Protein AF-A0A2Z5U7H8-F1 (afdb_monomer_lite)

Structure (mmCIF, N/CA/C/O backbone):
data_AF-A0A2Z5U7H8-F1
#
_entry.id   AF-A0A2Z5U7H8-F1
#
loop_
_atom_site.group_PDB
_atom_site.id
_atom_site.type_symbol
_atom_site.label_atom_id
_atom_site.label_alt_id
_atom_site.label_comp_id
_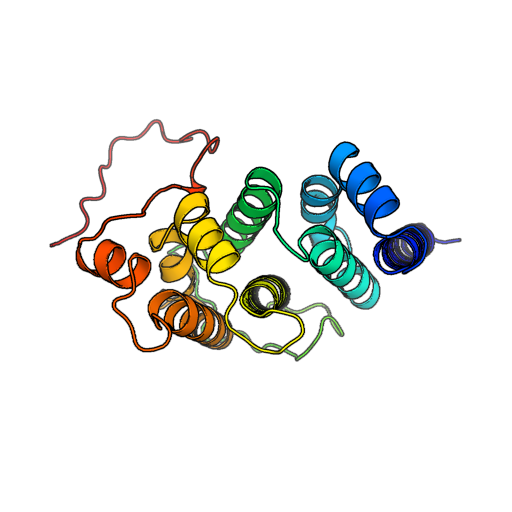atom_site.label_asym_id
_atom_site.label_entity_id
_atom_site.label_seq_id
_atom_site.pdbx_PDB_ins_code
_atom_site.Cartn_x
_atom_site.Cartn_y
_atom_site.Cartn_z
_atom_site.occupancy
_atom_site.B_iso_or_equiv
_atom_site.auth_seq_id
_atom_site.auth_comp_id
_atom_site.auth_asym_id
_atom_site.auth_atom_id
_atom_site.pdbx_PDB_model_num
ATOM 1 N N . GLY A 1 1 ? 0.180 -31.489 11.192 1.00 48.88 1 GLY A N 1
ATOM 2 C CA . GLY A 1 1 ? 0.377 -30.114 11.692 1.00 48.88 1 GLY A CA 1
ATOM 3 C C . GLY A 1 1 ? -0.939 -29.374 11.606 1.00 48.88 1 GLY A C 1
ATOM 4 O O . GLY A 1 1 ? -1.705 -29.674 10.700 1.00 48.88 1 GLY A O 1
ATOM 5 N N . ALA A 1 2 ? -1.238 -28.482 12.553 1.00 53.25 2 ALA A N 1
ATOM 6 C CA . ALA A 1 2 ? -2.480 -27.707 12.525 1.00 53.25 2 ALA A CA 1
ATOM 7 C C . ALA A 1 2 ? -2.586 -26.875 11.220 1.00 53.25 2 ALA A C 1
ATOM 9 O O . ALA A 1 2 ? -1.551 -26.410 10.733 1.00 53.25 2 ALA A O 1
ATOM 10 N N . PRO A 1 3 ? -3.795 -26.661 10.661 1.00 67.38 3 PRO A N 1
ATOM 11 C CA . PRO A 1 3 ? -4.000 -25.986 9.369 1.00 67.38 3 PRO A CA 1
ATOM 12 C C . PRO A 1 3 ? -3.329 -24.605 9.257 1.00 67.38 3 PRO A C 1
ATOM 14 O O . PRO A 1 3 ? -2.848 -24.225 8.192 1.00 67.38 3 PRO A O 1
ATOM 17 N N . SER A 1 4 ? -3.233 -23.877 10.374 1.00 68.75 4 SER A N 1
ATOM 18 C CA . SER A 1 4 ? -2.600 -22.556 10.470 1.00 68.75 4 SER A CA 1
ATOM 19 C C . SER A 1 4 ? -1.074 -22.574 10.317 1.00 68.75 4 SER A C 1
ATOM 21 O O . SER A 1 4 ? -0.493 -21.597 9.853 1.00 68.75 4 SER A O 1
ATOM 23 N N . GLY A 1 5 ? -0.407 -23.678 10.664 1.00 79.88 5 GLY A N 1
ATOM 24 C CA . GLY A 1 5 ? 1.035 -23.823 10.446 1.00 79.88 5 GLY A CA 1
ATOM 25 C C . GLY A 1 5 ? 1.376 -24.000 8.967 1.00 79.88 5 GLY A C 1
ATOM 26 O O . GLY A 1 5 ? 2.357 -23.442 8.487 1.00 79.88 5 GLY A O 1
ATOM 27 N N . LEU A 1 6 ? 0.526 -24.720 8.227 1.00 89.19 6 LEU A N 1
ATOM 28 C CA . LEU A 1 6 ? 0.748 -25.016 6.812 1.00 89.19 6 LEU A CA 1
ATOM 29 C C . LEU A 1 6 ? 0.673 -23.757 5.938 1.00 89.19 6 LEU A C 1
ATOM 31 O O . LEU A 1 6 ? 1.528 -23.555 5.079 1.00 89.19 6 LEU A O 1
ATOM 35 N N . ILE A 1 7 ? -0.323 -22.895 6.175 1.00 92.31 7 ILE A N 1
ATOM 36 C CA . ILE A 1 7 ? -0.476 -21.646 5.415 1.00 92.31 7 ILE A CA 1
ATOM 37 C C . ILE A 1 7 ? 0.700 -20.694 5.647 1.00 92.31 7 ILE A C 1
ATOM 39 O O . ILE A 1 7 ? 1.182 -20.081 4.698 1.00 92.31 7 ILE A O 1
ATOM 43 N N . LYS A 1 8 ? 1.216 -20.621 6.881 1.00 94.19 8 LYS A N 1
ATOM 44 C CA . LYS A 1 8 ? 2.387 -19.804 7.197 1.00 94.19 8 LYS A CA 1
ATOM 45 C C . LYS A 1 8 ? 3.619 -20.287 6.435 1.00 94.19 8 LYS A C 1
ATOM 47 O O . LYS A 1 8 ? 4.217 -19.489 5.723 1.00 94.19 8 LYS A O 1
ATOM 52 N N . SER A 1 9 ? 3.933 -21.581 6.503 1.00 96.25 9 SER A N 1
ATOM 53 C CA . SER A 1 9 ? 5.086 -22.146 5.791 1.00 96.25 9 SER A CA 1
ATOM 54 C C . SER A 1 9 ? 4.986 -21.979 4.273 1.00 96.25 9 SER A C 1
ATOM 56 O O . SER A 1 9 ? 5.987 -21.693 3.622 1.00 96.25 9 SER A O 1
ATOM 58 N N . LEU A 1 10 ? 3.783 -22.099 3.698 1.00 96.44 10 LEU A N 1
ATOM 59 C CA . LEU A 1 10 ? 3.568 -21.828 2.274 1.00 96.44 10 LEU A CA 1
ATOM 60 C C . LEU A 1 10 ? 3.876 -20.366 1.922 1.00 96.44 10 LEU A C 1
ATOM 62 O O . LEU A 1 10 ? 4.582 -20.104 0.951 1.00 96.44 10 LEU A O 1
ATOM 66 N N . LEU A 1 11 ? 3.350 -19.414 2.696 1.00 97.81 11 LEU A N 1
ATOM 67 C CA . LEU A 1 11 ? 3.577 -17.987 2.461 1.00 97.81 11 LEU A CA 1
ATOM 68 C C . LEU A 1 11 ? 5.051 -17.603 2.642 1.00 97.81 11 LEU A C 1
ATOM 70 O O . LEU A 1 11 ? 5.564 -16.807 1.860 1.00 97.81 11 LEU A O 1
ATOM 74 N N . GLU A 1 12 ? 5.733 -18.185 3.631 1.00 97.75 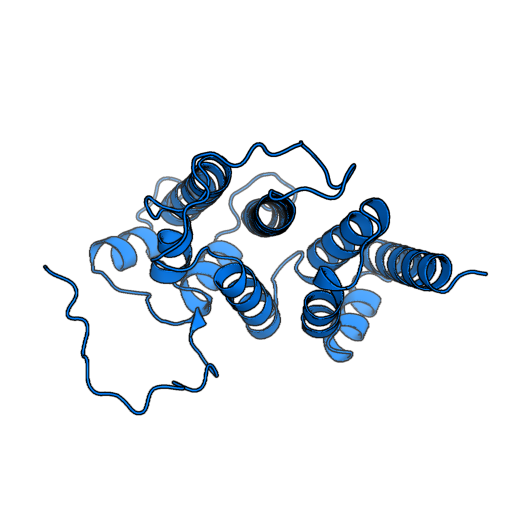12 GLU A N 1
ATOM 75 C CA . GLU A 1 12 ? 7.167 -17.981 3.867 1.00 97.75 12 GLU A CA 1
ATOM 76 C C . GLU A 1 12 ? 7.991 -18.476 2.678 1.00 97.75 12 GLU A C 1
ATOM 78 O O . GLU A 1 12 ? 8.839 -17.744 2.175 1.00 97.75 12 GLU A O 1
ATOM 83 N N . HIS A 1 13 ? 7.678 -19.665 2.163 1.00 97.38 13 HIS A N 1
ATOM 84 C CA . HIS A 1 13 ? 8.358 -20.210 0.993 1.00 97.38 13 HIS A CA 1
ATOM 85 C C . HIS A 1 13 ? 8.106 -19.380 -0.278 1.00 97.38 13 HIS A C 1
ATOM 87 O O . HIS A 1 13 ? 9.023 -19.107 -1.051 1.00 97.38 13 HIS A O 1
ATOM 93 N N . LEU A 1 14 ? 6.871 -18.915 -0.496 1.00 97.81 14 LEU A N 1
ATOM 94 C CA . LEU A 1 14 ? 6.569 -18.010 -1.610 1.00 97.81 14 LEU A CA 1
ATOM 95 C C . LEU A 1 14 ? 7.320 -16.678 -1.478 1.00 97.81 14 LEU A C 1
ATOM 97 O O . LEU A 1 14 ? 7.793 -16.142 -2.478 1.00 97.81 14 LEU A O 1
ATOM 101 N N . LEU A 1 15 ? 7.449 -16.144 -0.262 1.00 98.00 15 LEU A N 1
ATOM 102 C CA . LEU A 1 15 ? 8.212 -14.924 -0.003 1.00 98.00 15 LEU A CA 1
ATOM 103 C C . LEU A 1 15 ? 9.710 -15.118 -0.260 1.00 98.00 15 LEU A C 1
ATOM 105 O O . LEU A 1 15 ? 10.340 -14.246 -0.862 1.00 98.00 15 LEU A O 1
ATOM 109 N N . GLU A 1 16 ? 10.268 -16.256 0.143 1.00 97.56 16 GLU A N 1
ATOM 110 C CA . GLU A 1 16 ? 11.649 -16.640 -0.157 1.00 97.56 16 GLU A CA 1
ATOM 111 C C . GLU A 1 16 ? 11.887 -16.643 -1.673 1.00 97.56 16 GLU A C 1
ATOM 113 O O . GLU A 1 16 ? 12.731 -15.896 -2.165 1.00 97.56 16 GLU A O 1
ATOM 118 N N . LEU A 1 17 ? 11.052 -17.348 -2.442 1.00 96.94 17 LEU A N 1
ATOM 119 C CA . LEU A 1 17 ? 11.132 -17.368 -3.908 1.00 96.94 17 LEU A CA 1
ATOM 120 C C . LEU A 1 17 ? 10.966 -15.974 -4.542 1.00 96.94 17 LEU A C 1
ATOM 122 O O . LEU A 1 17 ? 11.599 -15.665 -5.553 1.00 96.94 17 LEU A O 1
ATOM 126 N N . ALA A 1 18 ? 10.112 -15.118 -3.974 1.00 95.06 18 ALA A N 1
ATOM 127 C CA . ALA A 1 18 ? 9.868 -13.760 -4.469 1.00 95.06 18 ALA A CA 1
ATOM 128 C C . ALA A 1 18 ? 11.036 -12.790 -4.198 1.00 95.06 18 ALA A C 1
ATOM 130 O O . ALA A 1 18 ? 11.143 -11.741 -4.849 1.00 95.06 18 ALA A O 1
ATOM 131 N N . THR A 1 19 ? 11.897 -13.118 -3.233 1.00 93.81 19 THR A N 1
ATOM 132 C CA . THR A 1 19 ? 13.036 -12.294 -2.802 1.00 93.81 19 THR A CA 1
ATOM 133 C C . THR A 1 19 ? 14.392 -12.882 -3.199 1.00 93.81 19 THR A C 1
ATOM 135 O O . THR A 1 19 ? 15.379 -12.145 -3.225 1.00 93.81 19 THR A O 1
ATOM 138 N N . GLU A 1 20 ? 14.432 -14.151 -3.610 1.00 92.94 20 GLU A N 1
ATOM 139 C CA . GLU A 1 20 ? 15.608 -14.842 -4.135 1.00 92.94 20 GLU A CA 1
ATOM 140 C C . GLU A 1 20 ? 16.181 -14.130 -5.368 1.00 92.94 20 GLU A C 1
ATOM 142 O O . GLU A 1 20 ? 15.517 -13.984 -6.393 1.00 92.94 20 GLU A O 1
ATOM 147 N N . THR A 1 21 ? 17.443 -13.705 -5.301 1.00 87.25 21 THR A N 1
ATOM 148 C CA . THR A 1 21 ? 18.069 -12.862 -6.333 1.00 87.25 21 THR A CA 1
ATOM 149 C C . THR A 1 21 ? 18.317 -13.586 -7.655 1.00 87.25 21 THR A C 1
ATOM 151 O O . THR A 1 21 ? 18.164 -12.967 -8.708 1.00 87.25 21 THR A O 1
ATOM 154 N N . ALA A 1 22 ? 18.661 -14.877 -7.621 1.00 92.31 22 ALA A N 1
ATOM 155 C CA . ALA A 1 22 ? 19.047 -15.653 -8.802 1.00 92.31 22 ALA A CA 1
ATOM 156 C C . ALA A 1 22 ? 17.902 -15.804 -9.818 1.00 92.31 22 ALA A C 1
ATOM 158 O O . ALA A 1 22 ? 18.111 -15.663 -11.024 1.00 92.31 22 ALA A O 1
ATOM 159 N N . HIS A 1 23 ? 16.680 -16.032 -9.329 1.00 92.19 23 HIS A N 1
ATOM 160 C CA . HIS A 1 23 ? 15.508 -16.316 -10.162 1.00 92.19 23 HIS A CA 1
ATOM 161 C C . HIS A 1 23 ? 14.352 -15.328 -9.958 1.00 92.19 23 HIS A C 1
ATOM 163 O O . HIS A 1 23 ? 13.261 -15.532 -10.495 1.00 92.19 23 HIS A O 1
ATOM 169 N N . ARG A 1 24 ? 14.597 -14.205 -9.265 1.00 91.44 24 ARG A N 1
ATOM 170 C CA . ARG A 1 24 ? 13.575 -13.231 -8.849 1.00 91.44 24 ARG A CA 1
ATOM 171 C C . ARG A 1 24 ? 12.579 -12.866 -9.942 1.00 91.44 24 ARG A C 1
ATOM 173 O O . ARG A 1 24 ? 11.371 -12.943 -9.747 1.00 91.44 24 ARG A O 1
ATOM 180 N N . THR A 1 25 ? 13.081 -12.448 -11.102 1.00 92.25 25 THR A N 1
ATOM 181 C CA . THR A 1 25 ? 12.243 -11.967 -12.209 1.00 92.25 25 THR A CA 1
ATOM 182 C C . THR A 1 25 ? 11.327 -13.069 -12.739 1.00 92.25 25 THR A C 1
ATOM 184 O O . THR A 1 25 ? 10.160 -12.807 -13.031 1.00 92.25 25 THR A O 1
ATOM 187 N N . HIS A 1 26 ? 11.836 -14.299 -12.836 1.00 95.06 26 HIS A N 1
ATOM 188 C CA . HIS A 1 26 ? 11.067 -15.459 -13.280 1.00 95.06 26 HIS A CA 1
ATOM 189 C C . HIS A 1 26 ? 10.011 -15.860 -12.242 1.00 95.06 26 HIS A C 1
ATOM 191 O O . HIS A 1 26 ? 8.842 -16.028 -12.592 1.00 95.06 26 HIS A O 1
ATOM 197 N N . ASN A 1 27 ? 10.395 -15.924 -10.965 1.00 96.06 27 ASN A N 1
ATOM 198 C CA . ASN A 1 27 ? 9.498 -16.277 -9.865 1.00 96.06 27 ASN A CA 1
ATOM 199 C C . ASN A 1 27 ? 8.358 -15.258 -9.737 1.00 96.06 27 ASN A C 1
ATOM 201 O O . ASN A 1 27 ? 7.186 -15.631 -9.752 1.00 96.06 27 ASN A O 1
ATOM 205 N N . LEU A 1 28 ? 8.681 -13.958 -9.719 1.00 95.31 28 LEU A N 1
ATOM 206 C CA . LEU A 1 28 ? 7.682 -12.890 -9.660 1.00 95.31 28 LEU A CA 1
ATOM 207 C C . LEU A 1 28 ? 6.757 -12.897 -10.880 1.00 95.31 28 LEU A C 1
ATOM 209 O O . LEU A 1 28 ? 5.556 -12.684 -10.720 1.00 95.31 28 LEU A O 1
ATOM 213 N N . ARG A 1 29 ? 7.277 -13.147 -12.091 1.00 94.62 29 ARG A N 1
ATOM 214 C CA . ARG A 1 29 ? 6.441 -13.290 -13.294 1.00 94.62 29 ARG A CA 1
ATOM 215 C C . ARG A 1 29 ? 5.454 -14.447 -13.131 1.00 94.62 29 ARG A C 1
ATOM 217 O O . ARG A 1 29 ? 4.258 -14.228 -13.290 1.00 94.62 29 ARG A O 1
ATOM 224 N N . THR A 1 30 ? 5.936 -15.625 -12.748 1.00 96.50 30 THR A N 1
ATOM 225 C CA . THR A 1 30 ? 5.100 -16.821 -12.564 1.00 96.50 30 THR A CA 1
ATOM 226 C C . THR A 1 30 ? 4.022 -16.588 -11.503 1.00 96.50 30 THR A C 1
ATOM 228 O O . THR A 1 30 ? 2.842 -16.830 -11.735 1.00 96.50 30 THR A O 1
ATOM 231 N N . MET A 1 31 ? 4.381 -16.020 -10.351 1.00 97.12 31 MET A N 1
ATOM 232 C CA . MET A 1 31 ? 3.426 -15.688 -9.286 1.00 97.12 31 MET A CA 1
ATOM 233 C C . MET A 1 31 ? 2.369 -14.664 -9.726 1.00 97.12 31 MET A C 1
ATOM 235 O O . MET A 1 31 ? 1.198 -14.742 -9.346 1.00 97.12 31 MET A O 1
ATOM 239 N N . ARG A 1 32 ? 2.768 -13.696 -10.553 1.00 94.19 32 ARG A N 1
ATOM 240 C CA . ARG A 1 32 ? 1.864 -12.714 -11.158 1.00 94.19 32 ARG A CA 1
ATOM 241 C C . ARG A 1 32 ? 0.907 -13.374 -12.156 1.00 94.19 32 ARG A C 1
ATOM 243 O O . ARG A 1 32 ? -0.281 -13.042 -12.153 1.00 94.19 32 ARG A O 1
ATOM 250 N N . GLU A 1 33 ? 1.379 -14.304 -12.981 1.00 95.38 33 GLU A N 1
ATOM 251 C CA . GLU A 1 33 ? 0.549 -15.105 -13.899 1.00 95.38 33 GLU A CA 1
ATOM 252 C C . GLU A 1 33 ? -0.442 -15.996 -13.139 1.00 95.38 33 GLU A C 1
ATOM 254 O O . GLU A 1 33 ? -1.605 -16.090 -13.518 1.00 95.38 33 GLU A O 1
ATOM 259 N N . LEU A 1 34 ? -0.031 -16.533 -11.987 1.00 96.69 34 LEU A N 1
ATOM 260 C CA . LEU A 1 34 ? -0.895 -17.268 -11.058 1.00 96.69 34 LEU A CA 1
ATOM 261 C C . LEU A 1 34 ? -1.875 -16.379 -10.272 1.00 96.69 34 LEU A C 1
ATOM 263 O O . LEU A 1 34 ? -2.633 -16.899 -9.447 1.00 96.69 34 LEU A O 1
ATOM 267 N N . GLN A 1 35 ? -1.877 -15.063 -10.513 1.00 96.50 35 GLN A N 1
ATOM 268 C CA . GLN A 1 35 ? -2.748 -14.081 -9.860 1.00 96.50 35 GLN A CA 1
ATOM 269 C C . GLN A 1 35 ? -2.648 -14.116 -8.327 1.00 96.50 35 GLN A C 1
ATOM 271 O O . GLN A 1 35 ? -3.659 -14.100 -7.626 1.00 96.50 35 GLN A O 1
ATOM 276 N N . LEU A 1 36 ? -1.428 -14.179 -7.780 1.00 97.56 36 LEU A N 1
ATOM 277 C CA . LEU A 1 36 ? -1.268 -14.256 -6.326 1.00 97.56 36 LEU A CA 1
ATOM 278 C C . LEU A 1 36 ? -1.758 -13.005 -5.587 1.00 97.56 36 LEU A C 1
ATOM 280 O O . LEU A 1 36 ? -2.331 -13.157 -4.519 1.00 97.56 36 LEU A O 1
ATOM 284 N N . VAL A 1 37 ? -1.614 -11.793 -6.135 1.00 97.44 37 VAL A N 1
ATOM 285 C CA . VAL A 1 37 ? -2.067 -10.560 -5.456 1.00 97.44 37 VAL A CA 1
ATOM 286 C C . VAL A 1 37 ? -3.550 -10.620 -5.046 1.00 97.44 37 VAL A C 1
ATOM 288 O O . VAL A 1 37 ? -3.814 -10.559 -3.845 1.00 97.44 37 VAL A O 1
ATOM 291 N N . PRO A 1 38 ? -4.525 -10.810 -5.958 1.00 96.25 38 PRO A N 1
ATOM 292 C CA . PRO A 1 38 ? -5.933 -10.893 -5.563 1.00 96.25 38 PRO A CA 1
ATOM 293 C C . PRO A 1 38 ? -6.231 -12.087 -4.642 1.00 96.25 38 PRO A C 1
ATOM 295 O O . PRO A 1 38 ? -7.040 -11.960 -3.728 1.00 96.25 38 PRO A O 1
ATOM 298 N N . LYS A 1 39 ? -5.544 -13.227 -4.813 1.00 97.31 39 LYS A N 1
ATOM 299 C CA . LYS A 1 39 ? -5.708 -14.399 -3.932 1.00 97.31 39 LYS A CA 1
ATOM 300 C C . LYS A 1 39 ? -5.241 -14.126 -2.501 1.00 97.31 39 LYS A C 1
ATOM 302 O O . LYS A 1 39 ? -5.901 -14.550 -1.560 1.00 97.31 39 LYS A O 1
ATOM 307 N N . LEU A 1 40 ? -4.127 -13.414 -2.334 1.00 97.88 40 LEU A N 1
ATOM 308 C CA . LEU A 1 40 ? -3.602 -13.029 -1.022 1.00 97.88 40 LEU A CA 1
ATOM 309 C C . LEU A 1 40 ? -4.518 -12.007 -0.338 1.00 97.88 40 LEU A C 1
ATOM 311 O O . LEU A 1 40 ? -4.790 -12.146 0.851 1.00 97.88 40 LEU A O 1
ATOM 315 N N . LEU A 1 41 ? -5.039 -11.026 -1.084 1.00 97.00 41 LEU A N 1
ATOM 316 C CA . LEU A 1 41 ? -6.013 -10.058 -0.561 1.00 97.00 41 LEU A CA 1
ATOM 317 C C . LEU A 1 41 ? -7.330 -10.727 -0.147 1.00 97.00 41 LEU A C 1
ATOM 319 O O . LEU A 1 41 ? -7.936 -10.308 0.830 1.00 97.00 41 LEU A O 1
ATOM 323 N N . TYR A 1 42 ? -7.755 -11.781 -0.847 1.00 95.25 42 TYR A N 1
ATOM 324 C CA . TYR A 1 42 ? -8.960 -12.533 -0.493 1.00 95.25 42 TYR A CA 1
ATOM 325 C C . TYR A 1 42 ? -8.834 -13.226 0.874 1.00 95.25 42 TYR A C 1
ATOM 327 O O . TYR A 1 42 ? -9.741 -13.138 1.693 1.00 95.25 42 TYR A O 1
ATOM 335 N N . ILE A 1 43 ? -7.696 -13.870 1.152 1.00 95.12 43 ILE A N 1
ATOM 336 C CA . ILE A 1 43 ? -7.511 -14.662 2.382 1.00 95.12 43 ILE A CA 1
ATOM 337 C C . ILE A 1 43 ? -7.050 -13.841 3.598 1.00 95.12 43 ILE A C 1
ATOM 339 O O . ILE A 1 43 ? -7.022 -14.362 4.711 1.00 95.12 43 ILE A O 1
ATOM 343 N N . VAL A 1 44 ? -6.629 -12.582 3.425 1.00 94.62 44 VAL A N 1
ATOM 344 C CA . VAL A 1 44 ? -5.920 -11.830 4.483 1.00 94.62 44 VAL A CA 1
ATOM 345 C C . VAL A 1 44 ? -6.751 -11.625 5.756 1.00 94.62 44 VAL A C 1
ATOM 347 O O . VAL A 1 44 ? -6.198 -11.648 6.856 1.00 94.62 44 VAL A O 1
ATOM 350 N N . ASN A 1 45 ? -8.072 -11.475 5.626 1.00 91.62 45 ASN A N 1
ATOM 351 C CA . ASN A 1 45 ? -8.988 -11.303 6.761 1.00 91.62 45 ASN A CA 1
ATOM 352 C C . ASN A 1 45 ? -9.274 -12.625 7.506 1.00 91.62 45 ASN A C 1
ATOM 354 O O . ASN A 1 45 ? -9.609 -12.609 8.699 1.00 91.62 45 ASN A O 1
ATOM 358 N N . ASP A 1 46 ? -9.077 -13.762 6.833 1.00 91.50 46 ASP A N 1
ATOM 359 C CA . ASP A 1 46 ? -9.258 -15.105 7.395 1.00 91.50 46 ASP A CA 1
ATOM 360 C C . ASP A 1 46 ? -8.026 -15.572 8.181 1.00 91.50 46 ASP A C 1
ATOM 362 O O . ASP A 1 46 ? -8.124 -16.388 9.101 1.00 91.50 46 ASP A O 1
ATOM 366 N N . VAL A 1 47 ? -6.847 -15.033 7.863 1.00 91.62 47 VAL A N 1
ATOM 367 C CA . VAL A 1 47 ? -5.612 -15.318 8.599 1.00 91.62 47 VAL A CA 1
ATOM 368 C C . VAL A 1 47 ? -5.693 -14.675 9.983 1.00 91.62 47 VAL A C 1
ATOM 370 O O . VAL A 1 47 ? -5.533 -13.476 10.098 1.00 91.62 47 VAL A O 1
ATOM 373 N N . LYS A 1 48 ? -5.887 -15.439 11.062 1.00 88.81 48 LYS A N 1
ATOM 374 C CA . LYS A 1 48 ? -5.944 -14.873 12.433 1.00 88.81 48 LYS A CA 1
ATOM 375 C C . LYS A 1 48 ? -4.584 -14.695 13.105 1.00 88.81 48 LYS A C 1
ATOM 377 O O . LYS A 1 48 ? -4.433 -13.917 14.037 1.00 88.81 48 LYS A O 1
ATOM 382 N N . VAL A 1 49 ? -3.570 -15.421 12.639 1.00 91.06 49 VAL A N 1
ATOM 383 C CA . VAL A 1 49 ? -2.232 -15.371 13.237 1.00 91.06 49 VAL A CA 1
ATOM 384 C C . VAL A 1 49 ? -1.480 -14.152 12.707 1.00 91.06 49 VAL A C 1
ATOM 386 O O . VAL A 1 49 ? -1.096 -14.121 11.537 1.00 91.06 49 VAL A O 1
ATOM 389 N N . GLY A 1 50 ? -1.189 -13.190 13.583 1.00 91.62 50 GLY A N 1
ATOM 390 C CA . GLY A 1 50 ? -0.525 -11.935 13.224 1.00 91.62 50 GLY A CA 1
ATOM 391 C C . GLY A 1 50 ? 0.798 -12.094 12.473 1.00 91.62 50 GLY A C 1
ATOM 392 O O . GLY A 1 50 ? 1.003 -11.492 11.421 1.00 91.62 50 GLY A O 1
ATOM 393 N N . SER A 1 51 ? 1.663 -13.008 12.926 1.00 92.62 51 SER A N 1
ATOM 394 C CA . SER A 1 51 ? 2.915 -13.306 12.208 1.00 92.62 51 SER A CA 1
ATOM 395 C C . SER A 1 51 ? 2.684 -13.832 10.786 1.00 92.62 51 SER A C 1
ATOM 397 O O . SER A 1 51 ? 3.482 -13.560 9.898 1.00 92.62 51 SER A O 1
ATOM 399 N N . THR A 1 52 ? 1.574 -14.534 10.538 1.00 94.88 52 THR A N 1
ATOM 400 C CA . THR A 1 52 ? 1.217 -15.021 9.196 1.00 94.88 52 THR A CA 1
ATOM 401 C C . THR A 1 52 ? 0.692 -13.882 8.320 1.00 94.88 52 THR A C 1
ATOM 403 O O . THR A 1 52 ? 1.074 -13.800 7.154 1.00 94.88 52 THR A O 1
ATOM 406 N N . LYS A 1 53 ? -0.099 -12.949 8.880 1.00 94.75 53 LYS A N 1
ATOM 407 C CA . LYS A 1 53 ? -0.488 -11.712 8.177 1.00 94.75 53 LYS A CA 1
ATOM 408 C C . LYS A 1 53 ? 0.734 -10.900 7.757 1.00 94.75 53 LYS A C 1
ATOM 410 O O . LYS A 1 53 ? 0.784 -10.422 6.630 1.00 94.75 53 LYS A O 1
ATOM 415 N N . ASN A 1 54 ? 1.740 -10.789 8.624 1.00 95.50 54 ASN A N 1
ATOM 416 C CA . ASN A 1 54 ? 2.980 -10.080 8.303 1.00 95.50 54 ASN A CA 1
ATOM 417 C C . ASN A 1 54 ? 3.721 -10.702 7.112 1.00 95.50 54 ASN A C 1
ATOM 419 O O . ASN A 1 54 ? 4.118 -9.978 6.201 1.00 95.50 54 ASN A O 1
ATOM 423 N N . VAL A 1 55 ? 3.852 -12.033 7.065 1.00 97.38 55 VAL A N 1
ATOM 424 C CA . VAL A 1 55 ? 4.452 -12.720 5.906 1.00 97.38 55 VAL A CA 1
ATOM 425 C C . VAL A 1 55 ? 3.632 -12.473 4.635 1.00 97.38 55 VAL A C 1
ATOM 427 O O . VAL A 1 55 ? 4.204 -12.163 3.591 1.00 97.38 55 VAL A O 1
ATOM 430 N N . LEU A 1 56 ? 2.299 -12.538 4.721 1.00 97.75 56 LEU A N 1
ATOM 431 C CA . LEU A 1 56 ? 1.400 -12.258 3.598 1.00 97.75 56 LEU A CA 1
ATOM 432 C C . LEU A 1 56 ? 1.588 -10.834 3.054 1.00 97.75 56 LEU A C 1
ATOM 434 O O . LEU A 1 56 ? 1.723 -10.649 1.846 1.00 97.75 56 LEU A O 1
ATOM 438 N N . ILE A 1 57 ? 1.637 -9.830 3.932 1.00 97.75 57 ILE A N 1
ATOM 439 C CA . ILE A 1 57 ? 1.835 -8.424 3.552 1.00 97.75 57 ILE A CA 1
ATOM 440 C C . ILE A 1 57 ? 3.219 -8.215 2.929 1.00 97.75 57 ILE A C 1
ATOM 442 O O . ILE A 1 57 ? 3.339 -7.514 1.926 1.00 97.75 57 ILE A O 1
ATOM 446 N N . ASN A 1 58 ? 4.258 -8.861 3.461 1.00 97.94 58 ASN A N 1
ATOM 447 C CA . ASN A 1 58 ? 5.597 -8.813 2.874 1.00 97.94 58 ASN A CA 1
ATOM 448 C C . ASN A 1 58 ? 5.630 -9.452 1.478 1.00 97.94 58 ASN A C 1
ATOM 450 O O . ASN A 1 58 ? 6.273 -8.923 0.570 1.00 97.94 58 ASN A O 1
ATOM 454 N N . LEU A 1 59 ? 4.894 -10.548 1.273 1.00 98.19 59 LEU A N 1
ATOM 455 C CA . LEU A 1 59 ? 4.739 -11.169 -0.041 1.00 98.19 59 LEU A CA 1
ATOM 456 C C . LEU A 1 59 ? 3.992 -10.249 -1.016 1.00 98.19 59 LEU A C 1
ATOM 458 O O . LEU A 1 59 ? 4.438 -10.087 -2.151 1.00 98.19 59 LEU A O 1
ATOM 462 N N . LEU A 1 60 ? 2.917 -9.580 -0.580 1.00 98.06 60 LEU A N 1
ATOM 463 C CA . LEU A 1 60 ? 2.253 -8.538 -1.375 1.00 98.06 60 LEU A CA 1
ATOM 464 C C . LEU A 1 60 ? 3.238 -7.429 -1.769 1.00 98.06 60 LEU A C 1
ATOM 466 O O . LEU A 1 60 ? 3.283 -7.040 -2.936 1.00 98.06 60 LEU A O 1
ATOM 470 N N . ALA A 1 61 ? 4.067 -6.967 -0.830 1.00 97.62 61 ALA A N 1
ATOM 471 C CA . ALA A 1 61 ? 5.078 -5.946 -1.089 1.00 97.62 61 ALA A CA 1
ATOM 472 C C . ALA A 1 61 ? 6.093 -6.402 -2.152 1.00 97.62 61 ALA A C 1
ATOM 474 O O . ALA A 1 61 ? 6.405 -5.652 -3.078 1.00 97.62 61 ALA A O 1
ATOM 475 N N . ALA A 1 62 ? 6.559 -7.654 -2.078 1.00 96.88 62 ALA A N 1
ATOM 476 C CA . ALA A 1 62 ? 7.466 -8.231 -3.069 1.00 96.88 62 ALA A CA 1
ATOM 477 C C . ALA A 1 62 ? 6.816 -8.350 -4.460 1.00 96.88 62 ALA A C 1
ATOM 479 O O . ALA A 1 62 ? 7.447 -8.014 -5.465 1.00 96.88 62 ALA A O 1
ATOM 480 N N . LEU A 1 63 ? 5.549 -8.778 -4.524 1.00 96.88 63 LEU A N 1
ATOM 481 C CA . LEU A 1 63 ? 4.789 -8.936 -5.770 1.00 96.88 63 LEU A CA 1
ATOM 482 C C . LEU A 1 63 ? 4.486 -7.601 -6.457 1.00 96.88 63 LEU A C 1
ATOM 484 O O . LEU A 1 63 ? 4.498 -7.537 -7.690 1.00 96.88 63 LEU A O 1
ATOM 488 N N . LEU A 1 64 ? 4.244 -6.544 -5.681 1.00 95.81 64 LEU A N 1
ATOM 489 C CA . LEU A 1 64 ? 3.988 -5.186 -6.173 1.00 95.81 64 LEU A CA 1
ATOM 490 C C . LEU A 1 64 ? 5.275 -4.396 -6.459 1.00 95.81 64 LEU A C 1
ATOM 492 O O . LEU A 1 64 ? 5.234 -3.401 -7.179 1.00 95.81 64 LEU A O 1
ATOM 496 N N . GLY A 1 65 ? 6.410 -4.845 -5.917 1.00 92.25 65 GLY A N 1
ATOM 497 C CA . GLY A 1 65 ? 7.709 -4.193 -6.040 1.00 92.25 65 GLY A CA 1
ATOM 498 C C . GLY A 1 65 ? 8.175 -3.959 -7.483 1.00 92.25 65 GLY A C 1
ATOM 499 O O . GLY A 1 65 ? 7.896 -4.738 -8.404 1.00 92.25 65 GLY A O 1
ATOM 500 N N . GLY A 1 66 ? 8.948 -2.883 -7.663 1.00 85.75 66 GLY A N 1
ATOM 501 C CA . GLY A 1 66 ? 9.391 -2.401 -8.970 1.00 85.75 66 GLY A CA 1
ATOM 502 C C . GLY A 1 66 ? 8.326 -1.512 -9.606 1.00 85.75 66 GLY A C 1
ATOM 503 O O . GLY A 1 66 ? 8.098 -0.401 -9.139 1.00 85.75 66 GLY A O 1
ATOM 504 N N . GLN A 1 67 ? 7.685 -2.005 -10.665 1.00 88.12 67 GLN A N 1
ATOM 505 C CA . GLN A 1 67 ? 6.531 -1.363 -11.292 1.00 88.12 67 GLN A CA 1
ATOM 506 C C . GLN A 1 67 ? 5.326 -2.310 -11.160 1.00 88.12 67 GLN A C 1
ATOM 508 O O . GLN A 1 67 ? 5.332 -3.376 -11.789 1.00 88.12 67 GLN A O 1
ATOM 513 N N . PRO A 1 68 ? 4.323 -1.984 -10.325 1.00 92.69 68 PRO A N 1
ATOM 514 C CA . PRO A 1 68 ? 3.167 -2.849 -10.128 1.00 92.69 68 PRO A CA 1
ATOM 515 C C . PRO A 1 68 ? 2.336 -2.933 -11.411 1.00 92.69 68 PRO A C 1
ATOM 517 O O . PRO A 1 68 ? 2.225 -1.963 -12.162 1.00 92.69 68 PRO A O 1
ATOM 520 N N . ARG A 1 69 ? 1.719 -4.094 -11.667 1.00 95.19 69 ARG A N 1
ATOM 521 C CA . ARG A 1 69 ? 0.748 -4.211 -12.763 1.00 95.19 69 ARG A CA 1
ATOM 522 C C . ARG A 1 69 ? -0.496 -3.387 -12.408 1.00 95.19 69 ARG A C 1
ATOM 524 O O . ARG A 1 69 ? -0.953 -3.502 -11.270 1.00 95.19 69 ARG A O 1
ATOM 531 N N . PRO A 1 70 ? -1.110 -2.662 -13.362 1.00 95.44 70 PRO A N 1
ATOM 532 C CA . PRO A 1 70 ? -2.295 -1.852 -13.081 1.00 95.44 70 PRO A CA 1
ATOM 533 C C . PRO A 1 70 ? -3.416 -2.632 -12.380 1.00 95.44 70 PRO A C 1
ATOM 535 O O . PRO A 1 70 ? -4.030 -2.121 -11.453 1.00 95.44 70 PRO A O 1
ATOM 538 N N . ASN A 1 71 ? -3.646 -3.890 -12.770 1.00 95.69 71 ASN A N 1
ATOM 539 C CA . ASN A 1 71 ? -4.671 -4.733 -12.147 1.00 95.69 71 ASN A CA 1
ATOM 540 C C . ASN A 1 71 ? -4.328 -5.128 -10.704 1.00 95.69 71 ASN A C 1
ATOM 542 O O . ASN A 1 71 ? -5.216 -5.142 -9.860 1.00 95.69 71 ASN A O 1
ATOM 546 N N . ASP A 1 72 ? -3.058 -5.423 -10.407 1.00 97.00 72 ASP A N 1
ATOM 547 C CA . ASP A 1 72 ? -2.629 -5.752 -9.040 1.00 97.00 72 ASP A CA 1
ATOM 548 C C . ASP A 1 72 ? -2.756 -4.523 -8.130 1.00 97.00 72 ASP A C 1
ATOM 550 O O . ASP A 1 72 ? -3.220 -4.629 -6.995 1.00 97.00 72 ASP A O 1
ATOM 554 N N . LEU A 1 73 ? -2.386 -3.350 -8.656 1.00 97.50 73 LEU A N 1
ATOM 555 C CA . LEU A 1 73 ? -2.530 -2.073 -7.968 1.00 97.50 73 LEU A CA 1
ATOM 556 C C . LEU A 1 73 ? -4.003 -1.731 -7.713 1.00 97.50 73 LEU A C 1
ATOM 558 O O . LEU A 1 73 ? -4.347 -1.332 -6.604 1.00 97.50 73 LEU A O 1
ATOM 562 N N . LEU A 1 74 ? -4.872 -1.940 -8.706 1.00 97.38 74 LEU A N 1
ATOM 563 C CA . LEU A 1 74 ? -6.315 -1.749 -8.572 1.00 97.38 74 LEU A CA 1
ATOM 564 C C . LEU A 1 74 ? -6.905 -2.668 -7.495 1.00 97.38 74 LEU A C 1
ATOM 566 O O . LEU A 1 74 ? -7.633 -2.184 -6.634 1.00 97.38 74 LEU A O 1
ATOM 570 N N . CYS A 1 75 ? -6.547 -3.958 -7.495 1.00 97.44 75 CYS A N 1
ATOM 571 C CA . CYS A 1 75 ? -7.010 -4.908 -6.479 1.00 97.44 75 CYS A CA 1
ATOM 572 C C . CYS A 1 75 ? -6.612 -4.454 -5.068 1.00 97.44 75 CYS A C 1
ATOM 574 O O . CYS A 1 75 ? -7.441 -4.479 -4.160 1.00 97.44 75 CYS A O 1
ATOM 576 N N . LEU A 1 76 ? -5.363 -4.005 -4.884 1.00 98.12 76 LEU A N 1
ATOM 577 C CA . LEU A 1 76 ? -4.911 -3.472 -3.599 1.00 98.12 76 LEU A CA 1
ATOM 578 C C . LEU A 1 76 ? -5.700 -2.217 -3.208 1.00 98.12 76 LEU A C 1
ATOM 580 O O . LEU A 1 76 ? -6.174 -2.126 -2.080 1.00 98.12 76 LEU A O 1
ATOM 584 N N . GLY A 1 77 ? -5.867 -1.264 -4.127 1.00 98.00 77 GLY A N 1
ATOM 585 C CA . GLY A 1 77 ? -6.603 -0.031 -3.857 1.00 98.00 77 GLY A CA 1
ATOM 586 C C . GLY A 1 77 ? -8.062 -0.277 -3.469 1.00 98.00 77 GLY A C 1
ATOM 587 O O . GLY A 1 77 ? -8.546 0.313 -2.504 1.00 98.00 77 GLY A O 1
ATOM 588 N N . GLN A 1 78 ? -8.741 -1.192 -4.162 1.00 97.38 78 GLN A N 1
ATOM 589 C CA . GLN A 1 78 ? -10.115 -1.599 -3.855 1.00 97.38 78 GLN A CA 1
ATOM 590 C C . GLN A 1 78 ? -10.215 -2.304 -2.505 1.00 97.38 78 GLN A C 1
ATOM 592 O O . GLN A 1 78 ? -11.087 -1.971 -1.706 1.00 97.38 78 GLN A O 1
ATOM 597 N N . PHE A 1 79 ? -9.288 -3.222 -2.219 1.00 97.94 79 PHE A N 1
ATOM 598 C CA . PHE A 1 79 ? -9.192 -3.853 -0.907 1.00 97.94 79 PHE A CA 1
ATOM 599 C C . PHE A 1 79 ? -9.030 -2.805 0.201 1.00 97.94 79 PHE A C 1
ATOM 601 O O . PHE A 1 79 ? -9.751 -2.835 1.190 1.00 97.94 79 PHE A O 1
ATOM 608 N N . MET A 1 80 ? -8.133 -1.833 0.027 1.00 98.12 80 MET A N 1
ATOM 609 C CA . MET A 1 80 ? -7.918 -0.782 1.022 1.00 98.12 80 MET A CA 1
ATOM 610 C C . MET A 1 80 ? -9.148 0.115 1.197 1.00 98.12 80 MET A C 1
ATOM 612 O O . MET A 1 80 ? -9.486 0.456 2.326 1.00 98.12 80 MET A O 1
ATOM 616 N N . ALA A 1 81 ? -9.848 0.468 0.117 1.00 97.31 81 ALA A N 1
ATOM 617 C CA . ALA A 1 81 ? -11.089 1.236 0.207 1.00 97.31 81 ALA A CA 1
ATOM 618 C C . ALA A 1 81 ? -12.184 0.460 0.961 1.00 97.31 81 ALA A C 1
ATOM 620 O O . ALA A 1 81 ? -12.897 1.038 1.773 1.00 97.31 81 ALA A O 1
ATOM 621 N N . TYR A 1 82 ? -12.260 -0.861 0.771 1.00 96.19 82 TYR A N 1
ATOM 622 C CA . TYR A 1 82 ? -13.161 -1.737 1.527 1.00 96.19 82 TYR A CA 1
ATOM 623 C C . TYR A 1 82 ? -12.860 -1.767 3.039 1.00 96.19 82 TYR A C 1
ATOM 625 O O . TYR A 1 82 ? -13.748 -2.054 3.834 1.00 96.19 82 TYR A O 1
ATOM 633 N N . THR A 1 83 ? -11.632 -1.437 3.458 1.00 96.75 83 THR A N 1
ATOM 634 C CA . THR A 1 83 ? -11.252 -1.335 4.883 1.00 96.75 83 THR A CA 1
ATOM 635 C C . THR A 1 83 ? -11.553 0.026 5.525 1.00 96.75 83 THR A C 1
ATOM 637 O O . THR A 1 83 ? -11.136 0.271 6.658 1.00 96.75 83 THR A O 1
ATOM 640 N N . LEU A 1 84 ? -12.201 0.952 4.815 1.00 97.62 84 LEU A N 1
ATOM 641 C CA . LEU A 1 84 ? -12.616 2.233 5.390 1.00 97.62 84 LEU A CA 1
ATOM 642 C C . LEU A 1 84 ? -13.872 2.069 6.264 1.00 97.62 84 LEU A C 1
ATOM 644 O O . LEU A 1 84 ? -14.729 1.236 5.957 1.00 97.62 84 LEU A O 1
ATOM 648 N N . PRO A 1 85 ? -14.006 2.869 7.337 1.00 97.00 85 PRO A N 1
ATOM 649 C CA . PRO A 1 85 ? -15.216 2.881 8.144 1.00 97.00 85 PRO A CA 1
ATOM 650 C C . PRO A 1 85 ? -16.398 3.382 7.312 1.00 97.00 85 PRO A C 1
ATOM 652 O O . PRO A 1 85 ? -16.267 4.299 6.497 1.00 97.00 85 PRO A O 1
ATOM 655 N N . LEU A 1 86 ? -17.581 2.813 7.549 1.00 94.81 86 LEU A N 1
ATOM 656 C CA . LEU A 1 86 ? -18.812 3.348 6.969 1.00 94.81 86 LEU A CA 1
ATOM 657 C C . LEU A 1 86 ? -19.060 4.782 7.477 1.00 94.81 86 LEU A C 1
ATOM 659 O O . LEU A 1 86 ? -18.619 5.115 8.577 1.00 94.81 86 LEU A O 1
ATOM 663 N N . PRO A 1 87 ? -19.839 5.620 6.764 1.00 91.75 87 PRO A N 1
ATOM 664 C CA . PRO A 1 87 ? -20.148 6.985 7.213 1.00 91.75 87 PRO A CA 1
ATOM 665 C C . PRO A 1 87 ? -20.802 7.065 8.602 1.00 91.75 87 PRO A C 1
ATOM 667 O O . PRO A 1 87 ? -20.740 8.092 9.267 1.00 91.75 87 PRO A O 1
ATOM 670 N N . THR A 1 88 ? -21.437 5.980 9.052 1.00 94.88 88 THR A N 1
ATOM 671 C CA . THR A 1 88 ? -22.067 5.862 10.376 1.00 94.88 88 THR A CA 1
ATOM 672 C C . THR A 1 88 ? -21.109 5.389 11.475 1.00 94.88 88 THR A C 1
ATOM 674 O O . THR A 1 88 ? -21.527 5.229 12.618 1.00 94.88 88 THR A O 1
ATOM 677 N N . GLN A 1 89 ? -19.855 5.089 11.139 1.00 95.44 89 GLN A N 1
ATOM 678 C CA . GLN A 1 89 ? -18.828 4.566 12.038 1.00 95.44 89 GLN A CA 1
ATOM 679 C C . GLN A 1 89 ? -17.676 5.562 12.153 1.00 95.44 89 GLN A C 1
ATOM 681 O O . GLN A 1 89 ? -17.432 6.345 11.239 1.00 95.44 89 GLN A O 1
ATOM 686 N N . THR A 1 90 ? -16.948 5.508 13.270 1.00 96.19 90 THR A N 1
ATOM 687 C CA . THR A 1 90 ? -15.754 6.326 13.500 1.00 96.19 90 THR A CA 1
ATOM 688 C C . THR A 1 90 ? -14.646 5.509 14.143 1.00 96.19 90 THR A C 1
ATOM 690 O O . THR A 1 90 ? -14.890 4.709 15.043 1.00 96.19 90 THR A O 1
ATOM 693 N N . GLU A 1 91 ? -13.421 5.733 13.684 1.00 97.06 91 GLU A N 1
ATOM 694 C CA . GLU A 1 91 ? -12.216 5.089 14.195 1.00 97.06 91 GLU A CA 1
ATOM 695 C C . GLU A 1 91 ? -11.404 6.013 15.115 1.00 97.06 91 GLU A C 1
ATOM 697 O O . GLU A 1 91 ? -10.353 5.611 15.603 1.00 97.06 91 GLU A O 1
ATOM 702 N N . GLN A 1 92 ? -11.862 7.245 15.376 1.00 94.06 92 GLN A N 1
ATOM 703 C CA . GLN A 1 92 ? -11.086 8.269 16.099 1.00 94.06 92 GLN A CA 1
ATOM 704 C C . GLN A 1 92 ? -10.628 7.845 17.503 1.00 94.06 92 GLN A C 1
ATOM 706 O O . GLN A 1 92 ? -9.606 8.324 17.987 1.00 94.06 92 GLN A O 1
ATOM 711 N N . ASN A 1 93 ? -11.367 6.942 18.151 1.00 91.94 93 ASN A N 1
ATOM 712 C CA . ASN A 1 93 ? -11.094 6.490 19.518 1.00 91.94 93 ASN A CA 1
ATOM 713 C C . ASN A 1 93 ? -10.511 5.070 19.588 1.00 91.94 93 ASN A C 1
ATOM 715 O O . ASN A 1 93 ? -10.371 4.521 20.680 1.00 91.94 93 ASN A O 1
ATOM 719 N N . ILE A 1 94 ? -10.197 4.455 18.444 1.00 93.94 94 ILE A N 1
ATOM 720 C CA . ILE A 1 94 ? -9.629 3.108 18.412 1.00 93.94 94 ILE A CA 1
ATOM 721 C C . ILE A 1 94 ? -8.168 3.175 18.852 1.00 93.94 94 ILE A C 1
ATOM 723 O O . ILE A 1 94 ? -7.348 3.858 18.246 1.00 93.94 94 ILE A O 1
ATOM 727 N N . LEU A 1 95 ? -7.819 2.423 19.894 1.00 90.56 95 LEU A N 1
ATOM 728 C CA . LEU A 1 95 ? -6.428 2.248 20.295 1.00 90.56 95 LEU A CA 1
ATOM 729 C C . LEU A 1 95 ? -5.775 1.205 19.389 1.00 90.56 95 LEU A C 1
ATOM 731 O O . LEU A 1 95 ? -6.181 0.043 19.375 1.00 90.56 95 LEU A O 1
ATOM 735 N N . ILE A 1 96 ? -4.750 1.617 18.646 1.00 87.31 96 ILE A N 1
ATOM 736 C CA . ILE A 1 96 ? -3.963 0.712 17.806 1.00 87.31 96 ILE A CA 1
ATOM 737 C C . ILE A 1 96 ? -2.639 0.346 18.479 1.00 87.31 96 ILE A C 1
ATOM 739 O O . ILE A 1 96 ? -1.972 1.186 19.083 1.00 87.31 96 ILE A O 1
ATOM 743 N N . THR A 1 97 ? -2.244 -0.915 18.341 1.00 83.06 97 THR A N 1
ATOM 744 C CA . THR A 1 97 ? -0.884 -1.390 18.619 1.00 83.06 97 THR A CA 1
ATOM 745 C C . THR A 1 97 ? -0.018 -1.281 17.362 1.00 83.06 97 THR A C 1
ATOM 747 O O . THR A 1 97 ? -0.519 -1.033 16.264 1.00 83.06 97 THR A O 1
ATOM 750 N N . GLU A 1 98 ? 1.297 -1.466 17.498 1.00 75.25 98 GLU A N 1
ATOM 751 C CA . GLU A 1 98 ? 2.219 -1.409 16.351 1.00 75.25 98 GLU A CA 1
ATOM 752 C C . GLU A 1 98 ? 2.101 -2.629 15.419 1.00 75.25 98 GLU A C 1
ATOM 754 O O . GLU A 1 98 ? 2.441 -2.548 14.235 1.00 75.25 98 GLU A O 1
ATOM 759 N N . ASP A 1 99 ? 1.589 -3.757 15.923 1.00 81.12 99 ASP A N 1
ATOM 760 C CA . ASP A 1 99 ? 1.476 -5.002 15.163 1.00 81.12 99 ASP A CA 1
ATOM 761 C C . ASP A 1 99 ? 0.246 -5.841 15.554 1.00 81.12 99 ASP A C 1
ATOM 763 O O . ASP A 1 99 ? -0.485 -5.516 16.493 1.00 81.12 99 ASP A O 1
ATOM 767 N N . PHE A 1 100 ? 0.039 -6.947 14.835 1.00 84.94 100 PHE A N 1
ATOM 768 C CA . PHE A 1 100 ? -1.026 -7.939 15.026 1.00 84.94 100 PHE A CA 1
ATOM 769 C C . PHE A 1 100 ? -0.820 -8.854 16.255 1.00 84.94 100 PHE A C 1
ATOM 771 O O . PHE A 1 100 ? -1.092 -10.055 16.196 1.00 84.94 100 PHE A O 1
ATOM 778 N N . GLU A 1 101 ? -0.275 -8.334 17.355 1.00 73.50 101 GLU A N 1
ATOM 779 C CA . GLU A 1 101 ? 0.086 -9.153 18.523 1.00 73.50 101 GLU A CA 1
ATOM 780 C C . GLU A 1 101 ? -1.133 -9.740 19.243 1.00 73.50 101 GLU A C 1
ATOM 782 O O . GLU A 1 101 ? -1.062 -10.838 19.798 1.00 73.50 101 GLU A O 1
ATOM 787 N N . LYS A 1 102 ? -2.252 -9.009 19.239 1.00 73.69 102 LYS A N 1
ATOM 788 C CA . LYS A 1 102 ? -3.515 -9.411 19.859 1.00 73.69 102 LYS A CA 1
ATOM 789 C C . LYS A 1 102 ? -4.681 -9.010 18.967 1.00 73.69 102 LYS A C 1
ATOM 791 O O . LYS A 1 102 ? -4.652 -7.951 18.340 1.00 73.69 102 LYS A O 1
ATOM 796 N N . GLU A 1 103 ? -5.708 -9.854 18.948 1.00 76.31 103 GLU A N 1
ATOM 797 C CA . GLU A 1 103 ? -6.992 -9.510 18.342 1.00 76.31 103 GLU A CA 1
ATOM 798 C C . GLU A 1 103 ? -7.524 -8.240 19.019 1.00 76.31 103 GLU A C 1
ATOM 800 O O . GLU A 1 103 ? -7.577 -8.149 20.248 1.00 76.31 103 GLU A O 1
ATOM 805 N N . SER A 1 104 ? -7.811 -7.222 18.213 1.00 83.12 104 SER A N 1
ATOM 806 C CA . SER A 1 104 ? -8.205 -5.898 18.686 1.00 83.12 104 SER A CA 1
ATOM 807 C C . SER A 1 104 ? -9.121 -5.229 17.671 1.00 83.12 104 SER A C 1
ATOM 809 O O . SER A 1 104 ? -9.056 -5.510 16.474 1.00 83.12 104 SER A O 1
ATOM 811 N N . GLU A 1 105 ? -9.938 -4.290 18.144 1.00 84.06 105 GLU A N 1
ATOM 812 C CA . GLU A 1 105 ? -10.816 -3.475 17.294 1.00 84.06 105 GLU A CA 1
ATOM 813 C C . GLU A 1 105 ? -10.029 -2.685 16.227 1.00 84.06 105 GLU A C 1
ATOM 815 O O . GLU A 1 105 ? -10.565 -2.345 15.176 1.00 84.06 105 GLU A O 1
ATOM 820 N N . GLY A 1 106 ? -8.730 -2.448 16.456 1.00 92.00 106 GLY A N 1
ATOM 821 C CA . GLY A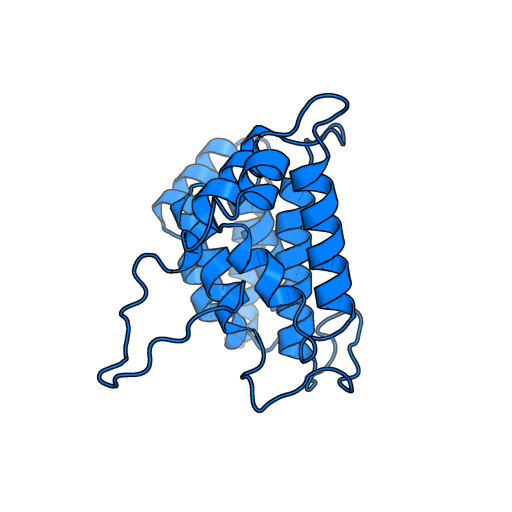 1 106 ? -7.827 -1.755 15.537 1.00 92.00 106 GLY A CA 1
ATOM 822 C C . GLY A 1 106 ? -7.198 -2.612 14.441 1.00 92.00 106 GLY A C 1
ATOM 823 O O . GLY A 1 106 ? -6.416 -2.090 13.648 1.00 92.00 106 GLY A O 1
ATOM 824 N N . GLU A 1 107 ? -7.512 -3.905 14.349 1.00 93.06 107 GLU A N 1
ATOM 825 C CA . GLU A 1 107 ? -6.850 -4.811 13.404 1.00 93.06 107 GLU A CA 1
ATOM 826 C C . GLU A 1 107 ? -7.024 -4.391 11.932 1.00 93.06 107 GLU A C 1
ATOM 828 O O . GLU A 1 107 ? -6.068 -4.447 11.151 1.00 93.06 107 GLU A O 1
ATOM 833 N N . VAL A 1 108 ? -8.213 -3.905 11.558 1.00 94.62 108 VAL A N 1
ATOM 834 C CA . VAL A 1 108 ? -8.486 -3.360 10.215 1.00 94.62 108 VAL A CA 1
ATOM 835 C C . VAL A 1 108 ? -7.637 -2.118 9.934 1.00 94.62 108 VAL A C 1
ATOM 837 O O . VAL A 1 108 ? -7.060 -2.002 8.850 1.00 94.62 108 VAL A O 1
ATOM 840 N N . VAL A 1 109 ? -7.481 -1.230 10.921 1.00 96.50 109 VAL A N 1
ATOM 841 C CA . VAL A 1 109 ? -6.655 -0.019 10.806 1.00 96.50 109 VAL A CA 1
ATOM 842 C C . VAL A 1 109 ? -5.181 -0.390 10.632 1.00 96.50 109 VAL A C 1
ATOM 844 O O . VAL A 1 109 ? -4.498 0.175 9.777 1.00 96.50 109 VAL A O 1
ATOM 847 N N . ILE A 1 110 ? -4.687 -1.369 11.398 1.00 96.06 110 ILE A N 1
ATOM 848 C CA . ILE A 1 110 ? -3.308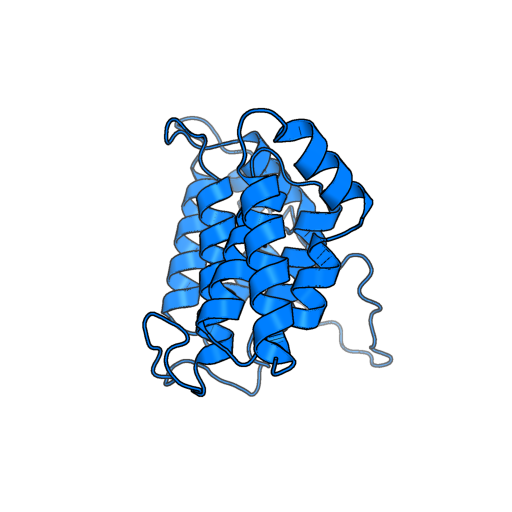 -1.872 11.297 1.00 96.06 110 ILE A CA 1
ATOM 849 C C . ILE A 1 110 ? -3.060 -2.453 9.902 1.00 96.06 110 ILE A C 1
ATOM 851 O O . ILE A 1 110 ? -2.066 -2.110 9.258 1.00 96.06 110 ILE A O 1
ATOM 855 N N . LEU A 1 111 ? -3.974 -3.288 9.405 1.00 96.38 111 LEU A N 1
ATOM 856 C CA . LEU A 1 111 ? -3.869 -3.889 8.078 1.00 96.38 111 LEU A CA 1
ATOM 857 C C . LEU A 1 111 ? -3.851 -2.826 6.973 1.00 96.38 111 LEU A C 1
ATOM 859 O O . LEU A 1 111 ? -2.939 -2.817 6.144 1.00 96.38 111 LEU A O 1
ATOM 863 N N . ARG A 1 112 ? -4.792 -1.877 7.013 1.00 97.62 112 ARG A N 1
ATOM 864 C CA . ARG A 1 112 ? -4.859 -0.738 6.087 1.00 97.62 112 ARG A CA 1
ATOM 865 C C . ARG A 1 112 ? -3.577 0.094 6.108 1.00 97.62 112 ARG A C 1
ATOM 867 O O . ARG A 1 112 ? -3.040 0.422 5.051 1.00 97.62 112 ARG A O 1
ATOM 874 N N . ASN A 1 113 ? -3.039 0.387 7.291 1.00 97.62 113 ASN A N 1
ATOM 875 C CA . ASN A 1 113 ? -1.795 1.144 7.446 1.00 97.62 113 ASN A CA 1
ATOM 876 C C . ASN A 1 113 ? -0.572 0.388 6.922 1.00 97.62 113 ASN A C 1
ATOM 878 O O . ASN A 1 113 ? 0.308 0.998 6.316 1.00 97.62 113 ASN A O 1
ATOM 882 N N . LYS A 1 114 ? -0.512 -0.935 7.098 1.00 97.44 114 LYS A N 1
ATOM 883 C CA . LYS A 1 114 ? 0.547 -1.753 6.497 1.00 97.44 114 LYS A CA 1
ATOM 884 C C . LYS A 1 114 ? 0.446 -1.762 4.968 1.00 97.44 114 LYS A C 1
ATOM 886 O O . LYS A 1 114 ? 1.471 -1.637 4.305 1.00 97.44 114 LYS A O 1
ATOM 891 N N . CYS A 1 115 ? -0.757 -1.797 4.393 1.00 98.25 115 CYS A N 1
ATOM 892 C CA . CYS A 1 115 ? -0.951 -1.624 2.948 1.00 98.25 115 CYS A CA 1
ATOM 893 C C . CYS A 1 115 ? -0.538 -0.222 2.456 1.00 98.25 115 CYS A C 1
ATOM 895 O O . CYS A 1 115 ? 0.141 -0.112 1.434 1.00 98.25 115 CYS A O 1
ATOM 897 N N . LEU A 1 116 ? -0.864 0.846 3.198 1.00 98.50 116 LEU A N 1
ATOM 898 C CA . LEU A 1 116 ? -0.380 2.203 2.901 1.00 98.50 116 LEU A CA 1
ATOM 899 C C . LEU A 1 116 ? 1.150 2.288 2.972 1.00 98.50 116 LEU A C 1
ATOM 901 O O . LEU A 1 116 ? 1.763 2.932 2.125 1.00 98.50 116 LEU A O 1
ATOM 905 N N . CYS A 1 117 ? 1.779 1.602 3.928 1.00 97.94 117 CYS A N 1
ATOM 906 C CA . CYS A 1 117 ? 3.234 1.497 4.019 1.00 97.94 117 CYS A CA 1
ATOM 907 C C . CYS A 1 117 ? 3.842 0.782 2.798 1.00 97.94 117 CYS A C 1
ATOM 909 O O . CYS A 1 117 ? 4.858 1.236 2.261 1.00 97.94 117 CYS A O 1
ATOM 911 N N . VAL A 1 118 ? 3.198 -0.283 2.299 1.00 97.88 118 VAL A N 1
ATOM 912 C CA . VAL A 1 118 ? 3.598 -0.932 1.039 1.00 97.88 118 VAL A CA 1
ATOM 913 C C . VAL A 1 118 ? 3.545 0.074 -0.112 1.00 97.88 118 VAL A C 1
ATOM 915 O O . VAL A 1 118 ? 4.557 0.260 -0.782 1.00 97.88 118 VAL A O 1
ATOM 918 N N . LEU A 1 119 ? 2.425 0.781 -0.307 1.00 97.75 119 LEU A N 1
ATOM 919 C CA . LEU A 1 119 ? 2.302 1.792 -1.367 1.00 97.75 119 LEU A CA 1
ATOM 920 C C . LEU A 1 119 ? 3.331 2.912 -1.233 1.00 97.75 119 LEU A C 1
ATOM 922 O O . LEU A 1 119 ? 3.973 3.268 -2.215 1.00 97.75 119 LEU A O 1
ATOM 926 N N . HIS A 1 120 ? 3.521 3.433 -0.023 1.00 97.94 120 HIS A N 1
ATOM 927 C CA . HIS A 1 120 ? 4.505 4.470 0.253 1.00 97.94 120 HIS A CA 1
ATOM 928 C C . HIS A 1 120 ? 5.918 4.018 -0.135 1.00 97.94 120 HIS A C 1
ATOM 930 O O . HIS A 1 120 ? 6.651 4.775 -0.761 1.00 97.94 120 HIS A O 1
ATOM 936 N N . THR A 1 121 ? 6.292 2.774 0.176 1.00 97.06 121 THR A N 1
ATOM 937 C CA . THR A 1 121 ? 7.591 2.206 -0.218 1.00 97.06 121 THR A CA 1
ATOM 938 C C . THR A 1 121 ? 7.761 2.147 -1.739 1.00 97.06 121 THR A C 1
ATOM 940 O O . THR A 1 121 ? 8.849 2.428 -2.237 1.00 97.06 121 THR A O 1
ATOM 943 N N . LEU A 1 122 ? 6.699 1.850 -2.499 1.00 96.56 122 LEU A N 1
ATOM 944 C CA . LEU A 1 122 ? 6.754 1.810 -3.969 1.00 96.56 122 LEU A CA 1
ATOM 945 C C . LEU A 1 122 ? 7.028 3.184 -4.603 1.00 96.56 122 LEU A C 1
ATOM 947 O O . LEU A 1 122 ? 7.547 3.251 -5.720 1.00 96.56 122 LEU A O 1
ATOM 951 N N . LEU A 1 123 ? 6.713 4.275 -3.896 1.00 96.50 123 LEU A N 1
ATOM 952 C CA . LEU A 1 123 ? 6.983 5.642 -4.353 1.00 96.50 123 LEU A CA 1
ATOM 953 C C . LEU A 1 123 ? 8.475 5.970 -4.391 1.00 96.50 123 LEU A C 1
ATOM 955 O O . LEU A 1 123 ? 8.839 7.026 -4.902 1.00 96.50 123 LEU A O 1
ATOM 959 N N . PHE A 1 124 ? 9.340 5.097 -3.875 1.00 95.69 124 PHE A N 1
ATOM 960 C CA . PHE A 1 124 ? 10.780 5.287 -3.883 1.00 95.69 124 PHE A CA 1
ATOM 961 C C . PHE A 1 124 ? 11.481 4.181 -4.666 1.00 95.69 124 PHE A C 1
ATOM 963 O O . PHE A 1 124 ? 11.112 3.009 -4.658 1.00 95.69 124 PHE A O 1
ATOM 970 N N . THR A 1 125 ? 12.539 4.567 -5.365 1.00 93.94 125 THR A N 1
ATOM 971 C CA . THR A 1 125 ? 13.504 3.629 -5.938 1.00 93.94 125 THR A CA 1
ATOM 972 C C . THR A 1 125 ? 14.419 3.084 -4.838 1.00 93.94 125 THR A C 1
ATOM 974 O O . THR A 1 125 ? 14.552 3.685 -3.775 1.00 93.94 125 THR A O 1
ATOM 977 N N . ASN A 1 126 ? 15.173 2.020 -5.128 1.00 89.44 126 ASN A N 1
ATOM 978 C CA . ASN A 1 126 ? 16.192 1.486 -4.206 1.00 89.44 126 ASN A CA 1
ATOM 979 C C . ASN A 1 126 ? 17.288 2.505 -3.820 1.00 89.44 126 ASN A C 1
ATOM 981 O O . ASN A 1 126 ? 18.073 2.250 -2.914 1.00 89.44 126 ASN A O 1
ATOM 985 N N . ARG A 1 127 ? 17.377 3.640 -4.529 1.00 92.69 127 ARG A N 1
ATOM 986 C CA . ARG A 1 127 ? 18.289 4.755 -4.230 1.00 92.69 127 ARG A CA 1
ATOM 987 C C . ARG A 1 127 ? 17.621 5.862 -3.402 1.00 92.69 127 ARG A C 1
ATOM 989 O O . ARG A 1 127 ? 18.170 6.954 -3.318 1.00 92.69 127 ARG A O 1
ATOM 996 N N . ASN A 1 128 ? 16.437 5.609 -2.841 1.00 91.50 128 ASN A N 1
ATOM 997 C CA . ASN A 1 128 ? 15.618 6.573 -2.098 1.00 91.50 128 ASN A CA 1
ATOM 998 C C . ASN A 1 128 ? 15.236 7.832 -2.900 1.00 91.50 128 ASN A C 1
ATOM 1000 O O . ASN A 1 128 ? 14.979 8.890 -2.333 1.00 91.50 128 ASN A O 1
ATOM 1004 N N . LEU A 1 129 ? 15.175 7.721 -4.230 1.00 93.38 129 LEU A N 1
ATOM 1005 C CA . LEU A 1 129 ? 14.646 8.770 -5.109 1.00 93.38 129 LEU A CA 1
ATOM 1006 C C . LEU A 1 129 ? 13.168 8.515 -5.390 1.00 93.38 129 LEU A C 1
ATOM 1008 O O . LEU A 1 129 ? 12.794 7.352 -5.541 1.00 93.38 129 LEU A O 1
ATOM 1012 N N . VAL A 1 130 ? 12.362 9.573 -5.530 1.00 94.69 130 VAL A N 1
ATOM 1013 C CA . VAL A 1 130 ? 10.945 9.443 -5.912 1.00 94.69 130 VAL A CA 1
ATOM 1014 C C . VAL A 1 130 ? 10.831 8.733 -7.263 1.00 94.69 130 VAL A C 1
ATOM 1016 O O . VAL A 1 130 ? 11.506 9.082 -8.231 1.00 94.69 130 VAL A O 1
ATOM 1019 N N . ASN A 1 131 ? 9.976 7.721 -7.318 1.00 94.75 131 ASN A N 1
ATOM 1020 C CA . ASN A 1 131 ? 9.694 6.913 -8.488 1.00 94.75 131 ASN A CA 1
ATOM 1021 C C . ASN A 1 131 ? 8.493 7.497 -9.240 1.00 94.75 131 ASN A C 1
ATOM 1023 O O . ASN A 1 131 ? 7.351 7.089 -9.034 1.00 94.75 131 ASN A O 1
ATOM 1027 N N . THR A 1 132 ? 8.755 8.465 -10.116 1.00 93.31 132 THR A N 1
ATOM 1028 C CA . THR A 1 132 ? 7.713 9.198 -10.855 1.00 93.31 132 THR A CA 1
ATOM 1029 C C . THR A 1 132 ? 6.826 8.295 -11.711 1.00 93.31 132 THR A C 1
ATOM 1031 O O . THR A 1 132 ? 5.634 8.560 -11.824 1.00 93.31 132 THR A O 1
ATOM 1034 N N . ILE A 1 133 ? 7.365 7.192 -12.244 1.00 93.81 133 ILE A N 1
ATOM 1035 C CA . ILE A 1 133 ? 6.598 6.198 -13.011 1.00 93.81 133 ILE A CA 1
ATOM 1036 C C . ILE A 1 133 ? 5.524 5.557 -12.127 1.00 93.81 133 ILE A C 1
ATOM 1038 O O . ILE A 1 133 ? 4.369 5.447 -12.531 1.00 93.81 133 ILE A O 1
ATOM 1042 N N . VAL A 1 134 ? 5.888 5.156 -10.908 1.00 95.75 134 VAL A N 1
ATOM 1043 C CA . VAL A 1 134 ? 4.932 4.575 -9.956 1.00 95.75 134 VAL A CA 1
ATOM 1044 C C . VAL A 1 134 ? 3.959 5.630 -9.433 1.00 95.75 134 VAL A C 1
ATOM 1046 O O . VAL A 1 134 ? 2.777 5.326 -9.292 1.00 95.75 134 VAL A O 1
ATOM 1049 N N . CYS A 1 135 ? 4.410 6.866 -9.198 1.00 95.56 135 CYS A N 1
ATOM 1050 C CA . CYS A 1 135 ? 3.523 7.966 -8.813 1.00 95.56 135 CYS A CA 1
ATOM 1051 C C . CYS A 1 135 ? 2.421 8.202 -9.859 1.00 95.56 135 CYS A C 1
ATOM 1053 O O . CYS A 1 135 ? 1.244 8.292 -9.510 1.00 95.56 135 CYS A O 1
ATOM 1055 N N . GLU A 1 136 ? 2.798 8.273 -11.138 1.00 94.06 136 GLU A N 1
ATOM 1056 C CA . GLU A 1 136 ? 1.860 8.417 -12.254 1.00 94.06 136 GLU A CA 1
ATOM 1057 C C . GLU A 1 136 ? 0.903 7.228 -12.336 1.00 94.06 136 GLU A C 1
ATOM 1059 O O . GLU A 1 136 ? -0.301 7.414 -12.498 1.00 94.06 136 GLU A O 1
ATOM 1064 N N . GLU A 1 137 ? 1.407 6.008 -12.159 1.00 95.44 137 GLU A N 1
ATOM 1065 C CA . GLU A 1 137 ? 0.580 4.806 -12.206 1.00 95.44 137 GLU A CA 1
ATOM 1066 C C . GLU A 1 137 ? -0.433 4.751 -11.051 1.00 95.44 137 GLU A C 1
ATOM 1068 O O . GLU A 1 137 ? -1.599 4.434 -11.281 1.00 95.44 137 GLU A O 1
ATOM 1073 N N . ILE A 1 138 ? -0.041 5.134 -9.831 1.00 95.94 138 ILE A N 1
ATOM 1074 C CA . ILE A 1 138 ? -0.950 5.271 -8.680 1.00 95.94 138 ILE A CA 1
ATOM 1075 C C . ILE A 1 138 ? -2.013 6.331 -8.954 1.00 95.94 138 ILE A C 1
ATOM 1077 O O . ILE A 1 138 ? -3.202 6.043 -8.821 1.00 95.94 138 ILE A O 1
ATOM 1081 N N . SER A 1 139 ? -1.611 7.526 -9.392 1.00 94.88 139 SER A N 1
ATOM 1082 C CA . SER A 1 139 ? -2.551 8.606 -9.714 1.00 94.88 139 SER A CA 1
ATOM 1083 C C . SER A 1 139 ? -3.535 8.194 -10.815 1.00 94.88 139 SER A C 1
ATOM 1085 O O . SER A 1 139 ? -4.728 8.469 -10.720 1.00 94.88 139 SER A O 1
ATOM 1087 N N . ARG A 1 140 ? -3.062 7.473 -11.835 1.00 94.44 140 ARG A N 1
ATOM 1088 C CA . ARG A 1 140 ? -3.863 7.023 -12.979 1.00 94.44 140 ARG A CA 1
ATOM 1089 C C . ARG A 1 140 ? -4.812 5.874 -12.639 1.00 94.44 140 ARG A C 1
ATOM 1091 O O . ARG A 1 140 ? -5.932 5.843 -13.148 1.00 94.44 140 ARG A O 1
ATOM 1098 N N . VAL A 1 141 ? -4.347 4.886 -11.874 1.00 96.31 141 VAL A N 1
ATOM 1099 C CA . VAL A 1 141 ? -5.107 3.663 -11.572 1.00 96.31 141 VAL A CA 1
ATOM 1100 C C . VAL A 1 141 ? -6.054 3.882 -10.406 1.00 96.31 141 VAL A C 1
ATOM 1102 O O . VAL A 1 141 ? -7.204 3.466 -10.492 1.00 96.31 141 VAL A O 1
ATOM 1105 N N . LEU A 1 142 ? -5.589 4.520 -9.333 1.00 96.25 142 LEU A N 1
ATOM 1106 C CA . LEU A 1 142 ? -6.378 4.697 -8.118 1.00 96.25 142 LEU A CA 1
ATOM 1107 C C . LEU A 1 142 ? -7.118 6.030 -8.106 1.00 96.25 142 LEU A C 1
ATOM 1109 O O . LEU A 1 142 ? -8.264 6.072 -7.683 1.00 96.25 142 LEU A O 1
ATOM 1113 N N . GLY A 1 143 ? -6.523 7.090 -8.646 1.00 94.38 143 GLY A N 1
ATOM 1114 C CA . GLY A 1 143 ? -7.097 8.430 -8.558 1.00 94.38 143 GLY A CA 1
ATOM 1115 C C . GLY A 1 143 ? -6.787 9.120 -7.230 1.00 94.38 143 GLY A C 1
ATOM 1116 O O . GLY A 1 143 ? -6.339 8.511 -6.255 1.00 94.38 143 GLY A O 1
ATOM 1117 N N . MET A 1 144 ? -6.994 10.434 -7.212 1.00 93.94 144 MET A N 1
ATOM 1118 C CA . MET A 1 144 ? -6.758 11.267 -6.032 1.00 93.94 144 MET A CA 1
ATOM 1119 C C . MET A 1 144 ? -7.924 11.194 -5.041 1.00 93.94 144 MET A C 1
ATOM 1121 O O . MET A 1 144 ? -7.703 11.278 -3.838 1.00 93.94 144 MET A O 1
ATOM 1125 N N . ASP A 1 145 ? -9.145 10.978 -5.529 1.00 94.19 145 ASP A N 1
ATOM 1126 C CA . ASP A 1 145 ? -10.348 10.736 -4.723 1.00 94.19 145 ASP A CA 1
ATOM 1127 C C . ASP A 1 145 ? -10.205 9.500 -3.826 1.00 94.19 145 ASP A C 1
ATOM 1129 O O . ASP A 1 145 ? -10.560 9.538 -2.646 1.00 94.19 145 ASP A O 1
ATOM 1133 N N . TRP A 1 146 ? -9.606 8.431 -4.359 1.00 97.12 146 TRP A N 1
ATOM 1134 C CA . TRP A 1 146 ? -9.255 7.246 -3.580 1.00 97.12 146 TRP A CA 1
ATOM 1135 C C . TRP A 1 146 ? -8.363 7.611 -2.393 1.00 97.12 146 TRP A C 1
ATOM 1137 O O . TRP A 1 146 ? -8.658 7.242 -1.262 1.00 97.12 146 TRP A O 1
ATOM 1147 N N . LEU A 1 147 ? -7.302 8.389 -2.629 1.00 97.56 147 LEU A N 1
ATOM 1148 C CA . LEU A 1 147 ? -6.366 8.783 -1.577 1.00 97.56 147 LEU A CA 1
ATOM 1149 C C . LEU A 1 147 ? -7.022 9.705 -0.538 1.00 97.56 147 LEU A C 1
ATOM 1151 O O . LEU A 1 147 ? -6.786 9.548 0.659 1.00 97.56 147 LEU A O 1
ATOM 1155 N N . LEU A 1 148 ? -7.865 10.639 -0.986 1.00 96.19 148 LEU A N 1
ATOM 1156 C CA . LEU A 1 148 ? -8.615 11.541 -0.109 1.00 96.19 148 LEU A CA 1
ATOM 1157 C C . LEU A 1 148 ? -9.630 10.805 0.775 1.00 96.19 148 LEU A C 1
ATOM 1159 O O . LEU A 1 148 ? -9.903 11.257 1.885 1.00 96.19 148 LEU A O 1
ATOM 1163 N N . SER A 1 149 ? -10.136 9.650 0.339 1.00 97.38 149 SER A N 1
ATOM 1164 C CA . SER A 1 149 ? -11.045 8.822 1.146 1.00 97.38 149 SER A CA 1
ATOM 1165 C C . SER A 1 149 ? -10.387 8.328 2.447 1.00 97.38 149 SER A C 1
ATOM 1167 O O . SER A 1 149 ? -11.068 8.117 3.442 1.00 97.38 149 SER A O 1
ATOM 1169 N N . PHE A 1 150 ? -9.052 8.238 2.497 1.00 98.50 150 PHE A N 1
ATOM 1170 C CA . PHE A 1 150 ? -8.292 7.905 3.714 1.00 98.50 150 PHE A CA 1
ATOM 1171 C C . PHE A 1 150 ? -8.023 9.108 4.634 1.00 98.50 150 PHE A C 1
ATOM 1173 O O . PHE A 1 150 ? -7.343 8.960 5.649 1.00 98.50 150 PHE A O 1
ATOM 1180 N N . MET A 1 151 ? -8.515 10.298 4.278 1.00 98.06 151 MET A N 1
ATOM 1181 C CA . MET A 1 151 ? -8.353 11.545 5.036 1.00 98.06 151 MET A CA 1
ATOM 1182 C C . MET A 1 151 ? -9.677 12.074 5.603 1.00 98.06 151 MET A C 1
ATOM 1184 O O . MET A 1 151 ? -9.742 13.225 6.032 1.00 98.06 151 MET A O 1
ATOM 1188 N N . GLN A 1 152 ? -10.739 11.266 5.582 1.00 97.12 152 GLN A N 1
ATOM 1189 C CA . GLN A 1 152 ? -12.042 11.655 6.117 1.00 97.12 152 GLN A CA 1
ATOM 1190 C C . GLN A 1 152 ? -12.017 11.765 7.649 1.00 97.12 152 GLN A C 1
ATOM 1192 O O . GLN A 1 152 ? -11.213 11.127 8.327 1.00 97.12 152 GLN A O 1
ATOM 1197 N N . GLU A 1 153 ? -12.930 12.563 8.205 1.00 96.75 153 GLU A N 1
ATOM 1198 C CA . GLU A 1 153 ? -12.994 12.861 9.644 1.00 96.75 153 GLU A CA 1
ATOM 1199 C C . GLU A 1 153 ? -13.245 11.637 10.533 1.00 96.75 153 GLU A C 1
ATOM 1201 O O . GLU A 1 153 ? -12.911 11.643 11.713 1.00 96.75 153 GLU A O 1
ATOM 1206 N N . ASN A 1 154 ? -13.824 10.571 9.988 1.00 97.19 154 ASN A N 1
ATOM 1207 C CA . ASN A 1 154 ? -14.126 9.347 10.717 1.00 97.19 154 ASN A CA 1
ATOM 1208 C C . ASN A 1 154 ? -13.016 8.286 10.605 1.00 97.19 154 ASN A C 1
ATOM 1210 O O . ASN A 1 154 ? -13.113 7.240 11.249 1.00 97.19 154 ASN A O 1
ATOM 1214 N N . VAL A 1 155 ? -11.960 8.557 9.830 1.00 98.25 155 VAL A N 1
ATOM 1215 C CA . VAL A 1 155 ? -10.821 7.657 9.600 1.00 98.25 155 VAL A CA 1
ATOM 1216 C C . VAL A 1 155 ? -9.736 7.871 10.653 1.00 98.25 155 VAL A C 1
ATOM 1218 O O . VAL A 1 155 ? -9.400 8.999 11.011 1.00 98.25 155 VAL A O 1
ATOM 1221 N N . HIS A 1 156 ? -9.136 6.778 11.122 1.00 98.00 156 HIS A N 1
ATOM 1222 C CA . HIS A 1 156 ? -8.129 6.806 12.180 1.00 98.00 156 HIS A CA 1
ATOM 1223 C C . HIS A 1 156 ? -6.947 7.755 11.856 1.00 98.00 156 HIS A C 1
ATOM 1225 O O . HIS A 1 156 ? -6.367 7.656 10.766 1.00 98.00 156 HIS A O 1
ATOM 1231 N N . PRO A 1 157 ? -6.483 8.604 12.800 1.00 97.50 157 PRO A N 1
ATOM 1232 C CA . PRO A 1 157 ? -5.450 9.617 12.543 1.00 97.50 157 PRO A CA 1
ATOM 1233 C C . PRO A 1 157 ? -4.141 9.093 11.936 1.00 97.50 157 PRO A C 1
ATOM 1235 O O . PRO A 1 157 ? -3.516 9.755 11.108 1.00 97.50 157 PRO A O 1
ATOM 1238 N N . THR A 1 158 ? -3.706 7.884 12.303 1.00 97.25 158 THR A N 1
ATOM 1239 C CA . THR A 1 158 ? -2.484 7.298 11.718 1.00 97.25 158 THR A CA 1
ATOM 1240 C C . THR A 1 158 ? -2.650 6.907 10.252 1.00 97.25 158 THR A C 1
ATOM 1242 O O . THR A 1 158 ? -1.683 6.986 9.495 1.00 97.25 158 THR A O 1
ATOM 1245 N N . THR A 1 159 ? -3.861 6.544 9.823 1.00 98.38 159 THR A N 1
ATOM 1246 C CA . THR A 1 159 ? -4.181 6.336 8.406 1.00 98.38 159 THR A CA 1
ATOM 1247 C C . THR A 1 159 ? -4.147 7.659 7.653 1.00 98.38 159 THR A C 1
ATOM 1249 O O . THR A 1 159 ? -3.502 7.731 6.607 1.00 98.38 159 THR A O 1
ATOM 1252 N N . VAL A 1 160 ? -4.738 8.717 8.221 1.00 98.56 160 VAL A N 1
ATOM 1253 C CA . VAL A 1 160 ? -4.689 10.071 7.645 1.00 98.56 160 VAL A CA 1
ATOM 1254 C C . VAL A 1 160 ? -3.238 10.517 7.439 1.00 98.56 160 VAL A C 1
ATOM 1256 O O . VAL A 1 160 ? -2.881 11.010 6.370 1.00 98.56 160 VAL A O 1
ATOM 1259 N N . LEU A 1 161 ? -2.363 10.272 8.421 1.00 98.12 161 LEU A N 1
ATOM 1260 C CA . LEU A 1 161 ? -0.939 10.601 8.323 1.00 98.12 161 LEU A CA 1
ATOM 126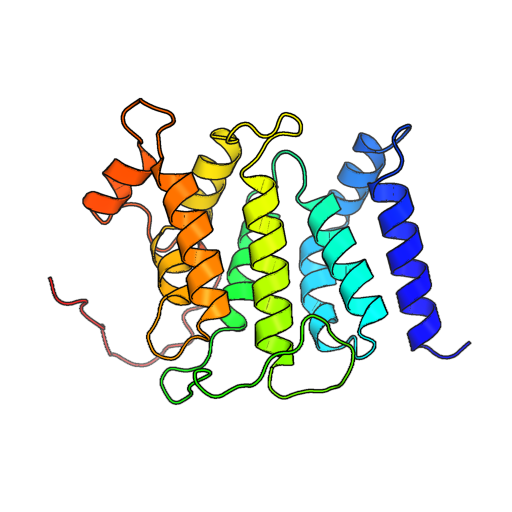1 C C . LEU A 1 161 ? -0.237 9.856 7.177 1.00 98.12 161 LEU A C 1
ATOM 1263 O O . LEU A 1 161 ? 0.556 10.452 6.446 1.00 98.12 161 LEU A O 1
ATOM 1267 N N . TRP A 1 162 ? -0.515 8.563 7.002 1.00 98.56 162 TRP A N 1
ATOM 1268 C CA . TRP A 1 162 ? 0.024 7.786 5.884 1.00 98.56 162 TRP A CA 1
ATOM 1269 C C . TRP A 1 162 ? -0.467 8.302 4.532 1.00 98.56 162 TRP A C 1
ATOM 1271 O O . TRP A 1 162 ? 0.342 8.490 3.620 1.00 98.56 162 TRP A O 1
ATOM 1281 N N . ALA A 1 163 ? -1.765 8.575 4.412 1.00 98.56 163 ALA A N 1
ATOM 1282 C CA . ALA A 1 163 ? -2.343 9.136 3.200 1.00 98.56 163 ALA A CA 1
ATOM 1283 C C . ALA A 1 163 ? -1.713 10.498 2.868 1.00 98.56 163 ALA A C 1
ATOM 1285 O O . ALA A 1 163 ? -1.366 10.756 1.715 1.00 98.56 163 ALA A O 1
ATOM 1286 N N . LEU A 1 164 ? -1.493 11.351 3.877 1.00 98.38 164 LEU A N 1
ATOM 1287 C CA . LEU A 1 164 ? -0.883 12.669 3.698 1.00 98.38 164 LEU A CA 1
ATOM 1288 C C . LEU A 1 164 ? 0.565 12.557 3.210 1.00 98.38 164 LEU A C 1
ATOM 1290 O O . LEU A 1 164 ? 0.964 13.279 2.298 1.00 98.38 164 LEU A O 1
ATOM 1294 N N . ARG A 1 165 ? 1.346 11.621 3.765 1.00 98.19 165 ARG A N 1
ATOM 1295 C CA . ARG A 1 165 ? 2.715 11.341 3.297 1.00 98.19 165 ARG A CA 1
ATOM 1296 C C . ARG A 1 165 ? 2.731 10.953 1.820 1.00 98.19 165 ARG A C 1
ATOM 1298 O O . ARG A 1 165 ? 3.522 11.501 1.057 1.00 98.19 165 ARG A O 1
ATOM 1305 N N . ILE A 1 166 ? 1.836 10.053 1.414 1.00 98.25 166 ILE A N 1
ATOM 1306 C CA . ILE A 1 166 ? 1.692 9.636 0.013 1.00 98.25 166 ILE A CA 1
ATOM 1307 C C . ILE A 1 166 ? 1.310 10.835 -0.864 1.00 98.25 166 ILE A C 1
ATOM 1309 O O . ILE A 1 166 ? 1.958 11.066 -1.882 1.00 98.25 166 ILE A O 1
ATOM 1313 N N . LEU A 1 167 ? 0.323 11.636 -0.447 1.00 97.06 167 LEU A N 1
ATOM 1314 C CA . LEU A 1 167 ? -0.137 12.816 -1.187 1.00 97.06 167 LEU A CA 1
ATOM 1315 C C . LEU A 1 167 ? 1.008 13.799 -1.456 1.00 97.06 167 LEU A C 1
ATOM 1317 O O . LEU A 1 167 ? 1.192 14.238 -2.591 1.00 97.06 167 LEU A O 1
ATOM 1321 N N . VAL A 1 168 ? 1.805 14.114 -0.432 1.00 95.88 168 VAL A N 1
ATOM 1322 C CA . VAL A 1 168 ? 2.952 15.027 -0.559 1.00 95.88 168 VAL A CA 1
ATOM 1323 C C . VAL A 1 168 ? 3.956 14.512 -1.590 1.00 95.88 168 VAL A C 1
ATOM 1325 O O . VAL A 1 168 ? 4.437 15.287 -2.415 1.00 95.88 168 VAL A O 1
ATOM 1328 N N . ILE A 1 169 ? 4.248 13.209 -1.591 1.00 96.25 169 ILE A N 1
ATOM 1329 C CA . ILE A 1 169 ? 5.201 12.611 -2.533 1.00 96.25 169 ILE A CA 1
ATOM 1330 C C . ILE A 1 169 ? 4.658 12.654 -3.966 1.00 96.25 169 ILE A C 1
ATOM 1332 O O . ILE A 1 169 ? 5.371 13.119 -4.861 1.00 96.25 169 ILE A O 1
ATOM 1336 N N . LEU A 1 170 ? 3.400 12.245 -4.177 1.00 95.38 170 LEU A N 1
ATOM 1337 C CA . LEU A 1 170 ? 2.733 12.284 -5.486 1.00 95.38 170 LEU A CA 1
ATOM 1338 C C . LEU A 1 170 ? 2.735 13.701 -6.082 1.00 95.38 170 LEU A C 1
ATOM 1340 O O . LEU A 1 170 ? 2.962 13.893 -7.277 1.00 95.38 170 LEU A O 1
ATOM 1344 N N . CYS A 1 171 ? 2.542 14.712 -5.239 1.00 93.88 171 CYS A N 1
ATOM 1345 C CA . CYS A 1 171 ? 2.432 16.103 -5.658 1.00 93.88 171 CYS A CA 1
ATOM 1346 C C . CYS A 1 171 ? 3.768 16.871 -5.695 1.00 93.88 171 CYS A C 1
ATOM 1348 O O . CYS A 1 171 ? 3.789 18.010 -6.158 1.00 93.88 171 CYS A O 1
ATOM 1350 N N . SER A 1 172 ? 4.877 16.279 -5.240 1.00 90.94 172 SER A N 1
ATOM 1351 C CA . SER A 1 172 ? 6.149 16.989 -5.007 1.00 90.94 172 SER A CA 1
ATOM 1352 C C . SER A 1 172 ? 6.806 17.590 -6.257 1.00 90.94 172 SER A C 1
ATOM 1354 O O . SER A 1 172 ? 7.518 18.586 -6.151 1.00 90.94 172 SER A O 1
ATOM 1356 N N . GLY A 1 173 ? 6.624 16.981 -7.435 1.00 78.06 173 GLY A N 1
ATOM 1357 C CA . GLY A 1 173 ? 7.174 17.469 -8.712 1.00 78.06 173 GLY A CA 1
ATOM 1358 C C . GLY A 1 173 ? 8.704 17.502 -8.814 1.00 78.06 173 GLY A C 1
ATOM 1359 O O . GLY A 1 173 ? 9.227 17.938 -9.831 1.00 78.06 173 GLY A O 1
ATOM 1360 N N . GLN A 1 174 ? 9.429 17.053 -7.780 1.00 81.12 174 GLN A N 1
ATOM 1361 C CA . GLN A 1 174 ? 10.898 17.036 -7.695 1.00 81.12 174 GLN A CA 1
ATOM 1362 C C . GLN A 1 174 ? 11.580 18.340 -8.169 1.00 81.12 174 GLN A C 1
ATOM 1364 O O . GLN A 1 174 ? 12.607 18.306 -8.843 1.00 81.12 174 GLN A O 1
ATOM 1369 N N . GLY A 1 175 ? 11.010 19.500 -7.821 1.00 75.50 175 GLY A N 1
ATOM 1370 C CA . GLY A 1 175 ? 11.541 20.815 -8.211 1.00 75.50 175 GLY A CA 1
ATOM 1371 C C . GLY A 1 175 ? 11.090 21.314 -9.590 1.00 75.50 175 GLY A C 1
ATOM 1372 O O . GLY A 1 175 ? 11.564 22.353 -10.039 1.00 75.50 175 GLY A O 1
ATOM 1373 N N . GLN A 1 176 ? 10.179 20.600 -10.251 1.00 81.12 176 GLN A N 1
ATOM 1374 C CA . GLN A 1 176 ? 9.478 20.999 -11.473 1.00 81.12 176 GLN A CA 1
ATOM 1375 C C . GLN A 1 176 ? 7.958 20.978 -11.247 1.00 81.12 176 GLN A C 1
ATOM 1377 O O . GLN A 1 176 ? 7.467 20.526 -10.209 1.00 81.12 176 GLN A O 1
ATOM 1382 N N . GLN A 1 177 ? 7.193 21.464 -12.227 1.00 82.31 177 GLN A N 1
ATOM 1383 C CA . GLN A 1 177 ? 5.734 21.401 -12.175 1.00 82.31 177 GLN A CA 1
ATOM 1384 C C . GLN A 1 177 ? 5.262 19.935 -12.180 1.00 82.31 177 GLN A C 1
ATOM 1386 O O . GLN A 1 177 ? 5.523 19.192 -13.124 1.00 82.31 177 GLN A O 1
ATOM 1391 N N . SER A 1 178 ? 4.543 19.517 -11.133 1.00 90.62 178 SER A N 1
ATOM 1392 C CA . SER A 1 178 ? 3.943 18.178 -11.062 1.00 90.62 178 SER A CA 1
ATOM 1393 C C . SER A 1 178 ? 2.648 18.120 -11.875 1.00 90.62 178 SER A C 1
ATOM 1395 O O . SER A 1 178 ? 1.690 18.837 -11.578 1.00 90.62 178 SER A O 1
ATOM 1397 N N . ALA A 1 179 ? 2.592 17.224 -12.865 1.00 91.81 179 ALA A N 1
ATOM 1398 C CA . ALA A 1 179 ? 1.373 16.946 -13.626 1.00 91.81 179 ALA A CA 1
ATOM 1399 C C . ALA A 1 179 ? 0.265 16.349 -12.739 1.00 91.81 179 ALA A C 1
ATOM 1401 O O . ALA A 1 179 ? -0.913 16.652 -12.918 1.00 91.81 179 ALA A O 1
ATOM 1402 N N . ILE A 1 180 ? 0.630 15.536 -11.739 1.00 93.62 180 ILE A N 1
ATOM 1403 C CA . ILE A 1 180 ? -0.309 15.030 -10.726 1.00 93.62 180 ILE A CA 1
ATOM 1404 C C . ILE A 1 180 ? -0.894 16.194 -9.922 1.00 93.62 180 ILE A C 1
ATOM 1406 O O . ILE A 1 180 ? -2.111 16.284 -9.800 1.00 93.62 180 ILE A O 1
ATOM 1410 N N . MET A 1 181 ? -0.056 17.119 -9.438 1.00 93.81 181 MET A N 1
ATOM 1411 C CA . MET A 1 181 ? -0.523 18.302 -8.702 1.00 93.81 181 MET A CA 1
ATOM 1412 C C . MET A 1 181 ? -1.440 19.177 -9.560 1.00 93.81 181 MET A C 1
ATOM 1414 O O . MET A 1 181 ? -2.443 19.683 -9.064 1.00 93.81 181 MET A O 1
ATOM 1418 N N . GLN A 1 182 ? -1.106 19.370 -10.837 1.00 92.00 182 GLN A N 1
ATOM 1419 C CA . GLN A 1 182 ? -1.939 20.152 -11.744 1.00 92.00 182 GLN A CA 1
ATOM 1420 C C . GLN A 1 182 ? -3.321 19.513 -11.912 1.00 92.00 182 GLN A C 1
ATOM 1422 O O . GLN A 1 182 ? -4.323 20.166 -11.634 1.00 92.00 182 GLN A O 1
ATOM 1427 N N . ARG A 1 183 ? -3.371 18.222 -12.267 1.00 92.62 183 ARG A N 1
ATOM 1428 C CA . ARG A 1 183 ? -4.636 17.485 -12.384 1.00 92.62 183 ARG A CA 1
ATOM 1429 C C . ARG A 1 183 ? -5.428 17.526 -11.079 1.00 92.62 183 ARG A C 1
ATOM 1431 O O . ARG A 1 183 ? -6.620 17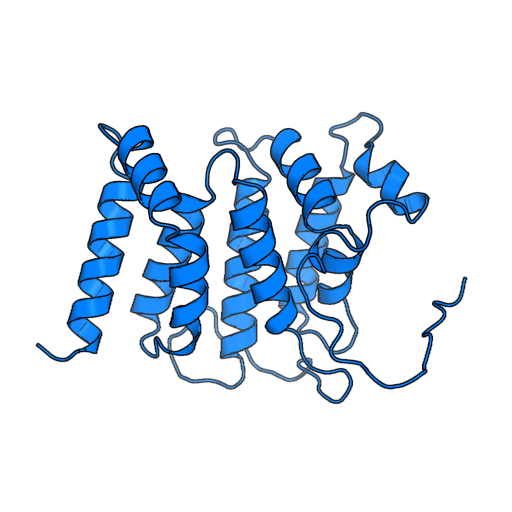.794 -11.112 1.00 92.62 183 ARG A O 1
ATOM 1438 N N . PHE A 1 184 ? -4.763 17.353 -9.937 1.00 91.88 184 PHE A N 1
ATOM 1439 C CA . PHE A 1 184 ? -5.399 17.424 -8.623 1.00 91.88 184 PHE A CA 1
ATOM 1440 C C . PHE A 1 184 ? -6.061 18.785 -8.361 1.00 91.88 184 PHE A C 1
ATOM 1442 O O . PHE A 1 184 ? -7.214 18.826 -7.944 1.00 91.88 184 PHE A O 1
ATOM 1449 N N . ARG A 1 185 ? -5.372 19.896 -8.657 1.00 90.88 185 ARG A N 1
ATOM 1450 C CA . ARG A 1 185 ? -5.935 21.255 -8.532 1.00 90.88 185 ARG A CA 1
ATOM 1451 C C . ARG A 1 185 ? -7.128 21.492 -9.451 1.00 90.88 185 ARG A C 1
ATOM 1453 O O . ARG A 1 185 ? -8.026 22.241 -9.094 1.00 90.88 185 ARG A O 1
ATOM 1460 N N . GLU A 1 186 ? -7.116 20.868 -10.621 1.00 90.88 186 GLU A N 1
ATOM 1461 C CA . GLU A 1 186 ? -8.188 20.950 -11.614 1.00 90.88 186 GLU A CA 1
ATOM 1462 C C . GLU A 1 186 ? -9.341 19.966 -11.322 1.00 90.88 186 GLU A C 1
ATOM 1464 O O . GLU A 1 186 ? -10.305 19.911 -12.080 1.00 90.88 186 GLU A O 1
ATOM 1469 N N . GLY A 1 187 ? -9.260 19.169 -10.245 1.00 84.81 187 GLY A N 1
ATOM 1470 C CA . GLY A 1 187 ? -10.245 18.125 -9.935 1.00 84.81 187 GLY A CA 1
ATOM 1471 C C . GLY A 1 187 ? -10.226 16.946 -10.919 1.00 84.81 187 GLY A C 1
ATOM 1472 O O . GLY A 1 187 ? -11.163 16.151 -10.967 1.00 84.81 187 GLY A O 1
ATOM 1473 N N . LEU A 1 188 ? -9.164 16.824 -11.715 1.00 75.06 188 LEU A N 1
ATOM 1474 C CA . LEU A 1 188 ? -8.943 15.763 -12.690 1.00 75.06 188 LEU A CA 1
ATOM 1475 C C . LEU A 1 188 ? -8.177 14.601 -12.031 1.00 75.06 188 LEU A C 1
ATOM 1477 O O . LEU A 1 188 ? -7.293 14.816 -11.201 1.00 75.06 188 LEU A O 1
ATOM 1481 N N . SER A 1 189 ? -8.432 13.361 -12.467 1.00 76.38 189 SER A N 1
ATOM 1482 C CA . SER A 1 189 ? -7.901 12.090 -11.902 1.00 76.38 189 SER A CA 1
ATOM 1483 C C . SER A 1 189 ? -8.733 11.498 -10.758 1.00 76.38 189 SER A C 1
ATOM 1485 O O . SER A 1 189 ? -8.218 11.243 -9.668 1.00 76.38 189 SER A O 1
ATOM 1487 N N . THR A 1 190 ? -10.016 11.244 -11.020 1.00 79.62 190 THR A N 1
ATOM 1488 C CA . THR A 1 190 ? -10.940 10.582 -10.086 1.00 79.62 190 THR A CA 1
ATOM 1489 C C . THR A 1 190 ? -11.530 9.291 -10.664 1.00 79.62 190 THR A C 1
ATOM 1491 O O . THR A 1 190 ? -11.507 9.073 -11.878 1.00 79.62 190 THR A O 1
ATOM 1494 N N . GLY A 1 191 ? -12.029 8.399 -9.802 1.00 76.31 191 GLY A N 1
ATOM 1495 C CA . GLY A 1 191 ? -12.841 7.241 -10.198 1.00 76.31 191 GLY A CA 1
ATOM 1496 C C . GLY A 1 191 ? -12.087 6.066 -10.833 1.00 76.31 191 GLY A C 1
ATOM 1497 O O . GLY A 1 191 ? -12.710 5.088 -11.249 1.00 76.31 191 GLY A O 1
ATOM 1498 N N . GLY A 1 192 ? -10.751 6.110 -10.900 1.00 83.94 192 GLY A N 1
ATOM 1499 C CA . GLY A 1 192 ? -9.940 5.005 -11.430 1.00 83.94 192 GLY A CA 1
ATOM 1500 C C . GLY A 1 192 ? -10.122 3.704 -10.640 1.00 83.94 192 GLY A C 1
ATOM 1501 O O . GLY A 1 192 ? -10.252 2.627 -11.226 1.00 83.94 192 GLY A O 1
ATOM 1502 N N . TRP A 1 193 ? -10.216 3.822 -9.317 1.00 87.00 193 TRP A N 1
ATOM 1503 C CA . TRP A 1 193 ? -10.346 2.702 -8.390 1.00 87.00 193 TRP A CA 1
ATOM 1504 C C . TRP A 1 193 ? -11.728 2.020 -8.397 1.00 87.00 193 TRP A C 1
ATOM 1506 O O . TRP A 1 193 ? -11.839 0.866 -7.990 1.00 87.00 193 TRP A O 1
ATOM 1516 N N . VAL A 1 194 ? -12.776 2.686 -8.899 1.00 85.94 194 VAL A N 1
ATOM 1517 C CA . VAL A 1 194 ? -14.168 2.175 -8.916 1.00 85.94 194 VAL A CA 1
ATOM 1518 C C . VAL A 1 194 ? -14.426 1.236 -10.109 1.00 85.94 194 VAL A C 1
ATOM 1520 O O . VAL A 1 194 ? -15.501 0.665 -10.269 1.00 85.94 194 VAL A O 1
ATOM 1523 N N . ARG A 1 195 ? -13.432 1.022 -10.978 1.00 81.62 195 ARG A N 1
ATOM 1524 C CA . ARG A 1 195 ? -13.562 0.125 -12.137 1.00 81.62 195 ARG A CA 1
ATOM 1525 C C . ARG A 1 195 ? -13.948 -1.293 -11.714 1.00 81.62 195 ARG A C 1
ATOM 1527 O O . ARG A 1 195 ? -13.341 -1.858 -10.811 1.00 81.62 195 ARG A O 1
ATOM 1534 N N . HIS A 1 196 ? -14.905 -1.885 -12.424 1.00 78.19 196 HIS A N 1
ATOM 1535 C CA . HIS A 1 196 ? -15.450 -3.222 -12.144 1.00 78.19 196 HIS A CA 1
ATOM 1536 C C . HIS A 1 196 ? -16.142 -3.377 -10.778 1.00 78.19 196 HIS A C 1
ATOM 1538 O O . HIS A 1 196 ? -16.551 -4.486 -10.448 1.00 78.19 196 HIS A O 1
ATOM 1544 N N . ALA A 1 197 ? -16.318 -2.300 -10.003 1.00 66.00 197 ALA A N 1
ATOM 1545 C CA . ALA A 1 197 ? -17.308 -2.299 -8.940 1.00 66.00 197 ALA A CA 1
ATOM 1546 C C . ALA A 1 197 ? -18.678 -2.160 -9.612 1.00 66.00 197 ALA A C 1
ATOM 1548 O O . ALA A 1 197 ? -18.977 -1.130 -10.221 1.00 66.00 197 ALA A O 1
ATOM 1549 N N . GLU A 1 198 ? -19.497 -3.210 -9.571 1.00 53.59 198 GLU A N 1
ATOM 1550 C CA . GLU A 1 198 ? -20.901 -3.062 -9.937 1.00 53.59 198 GLU A CA 1
ATOM 1551 C C . GLU A 1 198 ? -21.517 -2.022 -8.998 1.00 53.59 198 GLU A C 1
ATOM 1553 O O . GLU A 1 198 ? -21.406 -2.128 -7.774 1.00 53.59 198 GLU A O 1
ATOM 1558 N N . VAL A 1 199 ? -22.150 -0.993 -9.563 1.00 48.47 199 VAL A N 1
ATOM 1559 C CA . VAL A 1 199 ? -22.971 -0.066 -8.785 1.00 48.47 199 VAL A CA 1
ATOM 1560 C C . VAL A 1 199 ? -24.172 -0.869 -8.293 1.00 48.47 199 VAL A C 1
ATOM 1562 O O . VAL A 1 199 ? -25.194 -0.959 -8.969 1.00 48.47 199 VAL A O 1
ATOM 1565 N N . CYS A 1 200 ? -24.051 -1.499 -7.126 1.00 41.72 200 CYS A N 1
ATOM 1566 C CA . CYS A 1 200 ? -25.188 -2.100 -6.443 1.00 41.72 200 CYS A CA 1
ATOM 1567 C C . CYS A 1 200 ? -26.006 -0.962 -5.824 1.00 41.72 200 CYS A C 1
ATOM 1569 O O . CYS A 1 200 ? -25.871 -0.618 -4.653 1.00 41.72 200 CYS A O 1
ATOM 1571 N N . GLY A 1 201 ? -26.779 -0.296 -6.678 1.00 38.41 201 GLY A N 1
ATOM 1572 C CA . GLY A 1 201 ? -27.537 0.896 -6.342 1.00 38.41 201 GLY A CA 1
ATOM 1573 C C . GLY A 1 201 ? -28.693 1.093 -7.306 1.00 38.41 201 GLY A C 1
ATOM 1574 O O . GLY A 1 201 ? -28.717 2.045 -8.079 1.00 38.41 201 GLY A O 1
ATOM 1575 N N . THR A 1 202 ? -29.694 0.215 -7.250 1.00 40.31 202 THR A N 1
ATOM 1576 C CA . THR A 1 202 ? -31.054 0.634 -7.602 1.00 40.31 202 THR A CA 1
ATOM 1577 C C . THR A 1 202 ? -31.539 1.580 -6.506 1.00 40.31 202 THR A C 1
ATOM 1579 O O . THR A 1 202 ? -32.067 1.145 -5.486 1.00 40.31 202 THR A O 1
ATOM 1582 N N . GLY A 1 203 ? -31.311 2.877 -6.689 1.00 36.38 203 GLY A N 1
ATOM 1583 C CA . GLY A 1 203 ? -31.787 3.908 -5.774 1.00 36.38 203 GLY A CA 1
ATOM 1584 C C . GLY A 1 203 ? -31.249 5.273 -6.169 1.00 36.38 203 GLY A C 1
ATOM 1585 O O . GLY A 1 203 ? -30.077 5.563 -5.968 1.00 36.38 203 GLY A O 1
ATOM 1586 N N . GLN A 1 204 ? -32.108 6.100 -6.761 1.00 40.25 204 GLN A N 1
ATOM 1587 C CA . GLN A 1 204 ? -31.824 7.501 -7.052 1.00 40.25 204 GLN A CA 1
ATOM 1588 C C . GLN A 1 204 ? -31.316 8.228 -5.798 1.00 40.25 204 GLN A C 1
ATOM 1590 O O . GLN A 1 204 ? -32.083 8.456 -4.870 1.00 40.25 204 GLN A O 1
ATOM 1595 N N . ALA A 1 205 ? -30.055 8.645 -5.808 1.00 35.75 205 ALA A N 1
ATOM 1596 C CA . ALA A 1 205 ? -29.579 9.834 -5.109 1.00 35.75 205 ALA A CA 1
ATOM 1597 C C . ALA A 1 205 ? -28.209 10.201 -5.685 1.00 35.75 205 ALA A C 1
ATOM 1599 O O . ALA A 1 205 ? -27.179 9.654 -5.298 1.00 35.75 205 ALA A O 1
ATOM 1600 N N . GLY A 1 206 ? -28.208 11.114 -6.657 1.00 36.53 206 GLY A N 1
ATOM 1601 C CA . GLY A 1 206 ? -26.987 11.795 -7.060 1.00 36.53 206 GLY A CA 1
ATOM 1602 C C . GLY A 1 206 ? -26.474 12.605 -5.876 1.00 36.53 206 GLY A C 1
ATOM 1603 O O . GLY A 1 206 ? -27.123 13.558 -5.452 1.00 36.53 206 GLY A O 1
ATOM 1604 N N . VAL A 1 207 ? -25.324 12.219 -5.334 1.00 33.66 207 VAL A N 1
ATOM 1605 C CA . VAL A 1 207 ? -24.580 13.074 -4.412 1.00 33.66 207 VAL A CA 1
ATOM 1606 C C . VAL A 1 207 ? -23.781 14.044 -5.272 1.00 33.66 207 VAL A C 1
ATOM 1608 O O . VAL A 1 207 ? -22.761 13.694 -5.861 1.00 33.66 207 VAL A O 1
ATOM 1611 N N . VAL A 1 208 ? -24.305 15.260 -5.392 1.00 37.50 208 VAL A N 1
ATOM 1612 C CA . VAL A 1 208 ? -23.570 16.417 -5.900 1.00 37.50 208 VAL A CA 1
ATOM 1613 C C . VAL A 1 208 ? -22.539 16.793 -4.837 1.00 37.50 208 VAL A C 1
ATOM 1615 O O . VAL A 1 208 ? -22.903 17.083 -3.699 1.00 37.50 208 VAL A O 1
ATOM 1618 N N . LEU A 1 209 ? -21.256 16.773 -5.200 1.00 30.50 209 LEU A N 1
ATOM 1619 C CA . LEU A 1 209 ? -20.203 17.386 -4.392 1.00 30.50 209 LEU A CA 1
ATOM 1620 C C . LEU A 1 209 ? -20.371 18.914 -4.479 1.00 30.50 209 LEU A C 1
ATOM 1622 O O . LEU A 1 209 ? -20.479 19.426 -5.597 1.00 30.50 209 LEU A O 1
ATOM 1626 N N . PRO A 1 210 ? -20.439 19.649 -3.355 1.00 34.50 210 PRO A N 1
ATOM 1627 C CA . PRO A 1 210 ? -20.488 21.103 -3.402 1.00 34.50 210 PRO A CA 1
ATOM 1628 C C . PRO A 1 210 ? -19.158 21.651 -3.936 1.00 34.50 210 PRO A C 1
ATOM 1630 O O . PRO A 1 210 ? -18.089 21.134 -3.606 1.00 34.50 210 PRO A O 1
ATOM 1633 N N . ALA A 1 211 ? -19.282 22.658 -4.804 1.00 39.62 211 ALA A N 1
ATOM 1634 C CA . ALA A 1 211 ? -18.185 23.425 -5.390 1.00 39.62 211 ALA A CA 1
ATOM 1635 C C . ALA A 1 211 ? -17.409 24.237 -4.345 1.00 39.62 211 ALA A C 1
ATOM 1637 O O . ALA A 1 211 ? -18.029 24.639 -3.332 1.00 39.62 211 ALA A O 1
#

InterPro domains:
  IPR051944 BEACH domain-containing protein [PTHR46108] (2-198)

Radius of gyration: 18.0 Å; chains: 1; bounding box: 51×54×34 Å

Organism: Pieris brassicae (NCBI:txid7116)

Foldseek 3Di:
DPPLVVLQVVLQVLLCQCPPPPCNVVSLVVCVVVVVLLVLLVCLVVNLDFSSNVSSLSSLLSSCADPRDLVSLLSLLLSLLVLADDPVAACAPFDDDQTSPDDGPCPSVNSSLSSLVSLLVNLADPVRDGDLNSLVSCLQQNNPVSLCSQCDPRHYVSSNVSSVSSVCSSCVCVPHHRPSVVCVVVVHRDDNSCPPVPPPDPDDDDDDDDD

Secondary structure (DSSP, 8-state):
--HHHHHHHHHHHHHHHHH-TTTHHHHHHHHHHTTHHHHHHHHTTT---HHHHHHHHHHHHHHHSSS--HHHHHHHHHHHHHTSPPTT---TTPPPPSSSSS--TTHHHHHHHHHHHHHHHHTB-TTS-B-HHHHHHHHHHT-HHHHHHTTSTTS-HHHHHHHHHHHHHHH-GGGS--HHHHHHHTT-S-SGGGTT------S----PPP-

pLDDT: mean 88.95, std 15.37, range [30.5, 98.56]

Sequence (211 aa):
GAPSGLIKSLLEHLLELATETAHRTHNLRTMRELQLVPKLLYIVNDVKVGSTKNVLINLLAALLGGQPRPNDLLCLGQFMAYTLPLPTQTEQNILITEDFEKESEGEVVILRNKCLCVLHTLLFTNRNLVNTIVCEEISRVLGMDWLLSFMQENVHPTTVLWALRILVILCSGQGQQSAIMQRFREGLSTGGWVRHAEVCGTGQAGVVLPA